Protein AF-0000000084751847 (afdb_homodimer)

Structure (mmCIF, N/CA/C/O backbone):
data_AF-0000000084751847-model_v1
#
loop_
_entity.id
_entity.type
_entity.pdbx_description
1 polymer 'DinB-like domain-containing protein'
#
loop_
_atom_site.group_PDB
_atom_site.id
_atom_site.type_symbol
_atom_site.label_atom_id
_atom_site.label_alt_id
_atom_site.label_comp_id
_atom_site.label_asym_id
_atom_site.label_entity_id
_atom_site.label_seq_id
_atom_site.pdbx_PDB_ins_code
_atom_site.Cartn_x
_atom_site.Cartn_y
_atom_site.Cartn_z
_atom_site.occupancy
_atom_site.B_iso_or_equiv
_atom_site.auth_seq_id
_atom_site.auth_comp_id
_atom_site.auth_asym_id
_atom_site.auth_atom_id
_atom_site.pdbx_PDB_model_num
ATOM 1 N N . MET A 1 1 ? 18.266 -4.102 11.359 1 88.06 1 MET A N 1
ATOM 2 C CA . MET A 1 1 ? 17.562 -3.873 10.094 1 88.06 1 MET A CA 1
ATOM 3 C C . MET A 1 1 ? 18.562 -3.551 8.977 1 88.06 1 MET A C 1
ATOM 5 O O . MET A 1 1 ? 19.703 -3.176 9.242 1 88.06 1 MET A O 1
ATOM 9 N N . ARG A 1 2 ? 18.109 -3.764 7.852 1 94.12 2 ARG A N 1
ATOM 10 C CA . ARG A 1 2 ? 18.938 -3.611 6.652 1 94.12 2 ARG A CA 1
ATOM 11 C C . ARG A 1 2 ? 19.438 -2.18 6.516 1 94.12 2 ARG A C 1
ATOM 13 O O . ARG A 1 2 ? 18.719 -1.228 6.801 1 94.12 2 ARG A O 1
ATOM 20 N N . HIS A 1 3 ? 20.688 -2.029 6.125 1 97.62 3 HIS A N 1
ATOM 21 C CA . HIS A 1 3 ? 21.281 -0.731 5.824 1 97.62 3 HIS A CA 1
ATOM 22 C C . HIS A 1 3 ? 20.875 -0.24 4.441 1 97.62 3 HIS A C 1
ATOM 24 O O . HIS A 1 3 ? 21.078 -0.935 3.445 1 97.62 3 HIS A O 1
ATOM 30 N N . ILE A 1 4 ? 20.234 0.986 4.359 1 98.5 4 ILE A N 1
ATOM 31 C CA . ILE A 1 4 ? 19.875 1.642 3.104 1 98.5 4 ILE A CA 1
ATOM 32 C C . ILE A 1 4 ? 20.547 3.012 3.029 1 98.5 4 ILE A C 1
ATOM 34 O O . ILE A 1 4 ? 20.203 3.924 3.779 1 98.5 4 ILE A O 1
ATOM 38 N N . GLN A 1 5 ? 21.422 3.127 2.119 1 98.06 5 GLN A N 1
ATOM 39 C CA . GLN A 1 5 ? 22.172 4.371 1.991 1 98.06 5 GLN A CA 1
ATOM 40 C C . GLN A 1 5 ? 21.25 5.543 1.67 1 98.06 5 GLN A C 1
ATOM 42 O O . GLN A 1 5 ? 20.328 5.41 0.855 1 98.06 5 GLN A O 1
ATOM 47 N N . LYS A 1 6 ? 21.516 6.676 2.346 1 98.31 6 LYS A N 1
ATOM 48 C CA . LYS A 1 6 ? 20.75 7.879 2.051 1 98.31 6 LYS A CA 1
ATOM 49 C C . LYS A 1 6 ? 20.922 8.289 0.591 1 98.31 6 LYS A C 1
ATOM 51 O O . LYS A 1 6 ? 22.031 8.273 0.056 1 98.31 6 LYS A O 1
ATOM 56 N N . PRO A 1 7 ? 19.812 8.586 -0.041 1 98.19 7 PRO A N 1
ATOM 57 C CA . PRO A 1 7 ? 19.922 8.984 -1.445 1 98.19 7 PRO A CA 1
ATOM 58 C C . PRO A 1 7 ? 20.688 10.297 -1.627 1 98.19 7 PRO A C 1
ATOM 60 O O . PRO A 1 7 ? 20.734 11.117 -0.71 1 98.19 7 PRO A O 1
ATOM 63 N N . ILE A 1 8 ? 21.188 10.469 -2.758 1 96.38 8 ILE A N 1
ATOM 64 C CA . ILE A 1 8 ? 21.922 11.68 -3.078 1 96.38 8 ILE A CA 1
ATOM 65 C C . ILE A 1 8 ? 21.062 12.602 -3.934 1 96.38 8 ILE A C 1
ATOM 67 O O . ILE A 1 8 ? 20.031 12.188 -4.449 1 96.38 8 ILE A O 1
ATOM 71 N N . VAL A 1 9 ? 21.562 13.859 -4.047 1 95.19 9 VAL A N 1
ATOM 72 C CA . VAL A 1 9 ? 20.891 14.82 -4.91 1 95.19 9 VAL A CA 1
ATOM 73 C C . VAL A 1 9 ? 20.719 14.234 -6.309 1 95.19 9 VAL A C 1
ATOM 75 O O . VAL A 1 9 ? 21.641 13.617 -6.848 1 95.19 9 VAL A O 1
ATOM 78 N N . GLY A 1 10 ? 19.562 14.391 -6.906 1 95.62 10 GLY A N 1
ATOM 79 C CA . GLY A 1 10 ? 19.266 13.805 -8.203 1 95.62 10 GLY A CA 1
ATOM 80 C C . GLY A 1 10 ? 18.422 12.547 -8.102 1 95.62 10 GLY A C 1
ATOM 81 O O . GLY A 1 10 ? 17.797 12.133 -9.086 1 95.62 10 GLY A O 1
ATOM 82 N N . GLU A 1 11 ? 18.344 11.914 -6.898 1 97.38 11 GLU A N 1
ATOM 83 C CA . GLU A 1 11 ? 17.594 10.68 -6.699 1 97.38 11 GLU A CA 1
ATOM 84 C C . GLU A 1 11 ? 16.219 10.969 -6.098 1 97.38 11 GLU A C 1
ATOM 86 O O . GLU A 1 11 ? 15.477 10.047 -5.762 1 97.38 11 GLU A O 1
ATOM 91 N N . TYR A 1 12 ? 15.883 12.164 -5.918 1 97 12 TYR A N 1
ATOM 92 C CA . TYR A 1 12 ? 14.609 12.688 -5.441 1 97 12 TYR A CA 1
ATOM 93 C C . TYR A 1 12 ? 14.375 14.102 -5.961 1 97 12 TYR A C 1
ATOM 95 O O . TYR A 1 12 ? 15.32 14.797 -6.34 1 97 12 TYR A O 1
ATOM 103 N N . PRO A 1 13 ? 13.125 14.508 -6.043 1 95.31 13 PRO A N 1
ATOM 104 C CA . PRO A 1 13 ? 12.891 15.867 -6.523 1 95.31 13 PRO A CA 1
ATOM 105 C C . PRO A 1 13 ? 13.484 16.938 -5.602 1 95.31 13 PRO A C 1
ATOM 107 O O . PRO A 1 13 ? 13.523 16.75 -4.383 1 95.31 13 PRO A O 1
ATOM 110 N N . ALA A 1 14 ? 13.789 18.047 -6.156 1 93.81 14 ALA A N 1
ATOM 111 C CA . ALA A 1 14 ? 14.469 19.125 -5.434 1 93.81 14 ALA A CA 1
ATOM 112 C C . ALA A 1 14 ? 13.625 19.609 -4.258 1 93.81 14 ALA A C 1
ATOM 114 O O . ALA A 1 14 ? 14.156 19.922 -3.189 1 93.81 14 ALA A O 1
ATOM 115 N N . TYR A 1 15 ? 12.391 19.688 -4.426 1 93.06 15 TYR A N 1
ATOM 116 C CA . TYR A 1 15 ? 11.523 20.203 -3.381 1 93.06 15 TYR A CA 1
ATOM 117 C C . TYR A 1 15 ? 11.531 19.297 -2.158 1 93.06 15 TYR A C 1
ATOM 119 O O . TYR A 1 15 ? 11.148 19.719 -1.062 1 93.06 15 TYR A O 1
ATOM 127 N N . SER A 1 16 ? 11.977 18.062 -2.312 1 95.31 16 SER A N 1
ATOM 128 C CA . SER A 1 16 ? 11.938 17.078 -1.233 1 95.31 16 SER A CA 1
ATOM 129 C C . SER A 1 16 ? 13.055 17.312 -0.225 1 95.31 16 SER A C 1
ATOM 131 O O . SER A 1 16 ? 13.18 16.578 0.756 1 95.31 16 SER A O 1
ATOM 133 N N . HIS A 1 17 ? 13.883 18.328 -0.484 1 94.69 17 HIS A N 1
ATOM 134 C CA . HIS A 1 17 ? 14.93 18.641 0.479 1 94.69 17 HIS A CA 1
ATOM 135 C C . HIS A 1 17 ? 14.344 18.922 1.861 1 94.69 17 HIS A C 1
ATOM 137 O O . HIS A 1 17 ? 14.977 18.609 2.877 1 94.69 17 HIS A O 1
ATOM 143 N N . ILE A 1 18 ? 13.133 19.406 1.962 1 96.25 18 ILE A N 1
ATOM 144 C CA . ILE A 1 18 ? 12.484 19.734 3.229 1 96.25 18 ILE A CA 1
ATOM 145 C C . ILE A 1 18 ? 12.211 18.453 4.008 1 96.25 18 ILE A C 1
ATOM 147 O O . ILE A 1 18 ? 12.016 18.484 5.227 1 96.25 18 ILE A O 1
ATOM 151 N N . TYR A 1 19 ? 12.164 17.312 3.344 1 97.75 19 TYR A N 1
ATOM 152 C CA . TYR A 1 19 ? 12.031 16.016 3.977 1 97.75 19 TYR A CA 1
ATOM 153 C C . TYR A 1 19 ? 13.398 15.375 4.207 1 97.75 19 TYR A C 1
ATOM 155 O O . TYR A 1 19 ? 13.703 14.93 5.312 1 97.75 19 TYR A O 1
ATOM 163 N N . MET A 1 20 ? 14.258 15.391 3.146 1 97.69 20 MET A N 1
ATOM 164 C CA . MET A 1 20 ? 15.547 14.719 3.172 1 97.69 20 MET A CA 1
ATOM 165 C C . MET A 1 20 ? 16.453 15.305 4.25 1 97.69 20 MET A C 1
ATOM 167 O O . MET A 1 20 ? 17.234 14.586 4.875 1 97.69 20 MET A O 1
ATOM 171 N N . ASP A 1 21 ? 16.312 16.594 4.469 1 97.25 21 ASP A N 1
ATOM 172 C CA . ASP A 1 21 ? 17.188 17.281 5.418 1 97.25 21 ASP A CA 1
ATOM 173 C C . ASP A 1 21 ? 16.875 16.859 6.852 1 97.25 21 ASP A C 1
ATOM 175 O O . ASP A 1 21 ? 17.688 17.062 7.754 1 97.25 21 ASP A O 1
ATOM 179 N N . LEU A 1 22 ? 15.727 16.281 7.098 1 98 22 LEU A N 1
ATOM 180 C CA . LEU A 1 22 ? 15.336 15.852 8.438 1 98 22 LEU A CA 1
ATOM 181 C C . LEU A 1 22 ? 15.852 14.453 8.742 1 98 22 LEU A C 1
ATOM 183 O O . LEU A 1 22 ? 15.773 13.992 9.883 1 98 22 LEU A O 1
ATOM 187 N N . MET A 1 23 ? 16.422 13.781 7.762 1 97.75 23 MET A N 1
ATOM 188 C CA . MET A 1 23 ? 16.859 12.406 7.918 1 97.75 23 MET A CA 1
ATOM 189 C C . MET A 1 23 ? 18.375 12.336 8.109 1 97.75 23 MET A C 1
ATOM 191 O O . MET A 1 23 ? 19.125 13.094 7.484 1 97.75 23 MET A O 1
ATOM 195 N N . GLY A 1 24 ? 18.797 11.469 8.984 1 94.25 24 GLY A N 1
ATOM 196 C CA . GLY A 1 24 ? 20.219 11.242 9.172 1 94.25 24 GLY A CA 1
ATOM 197 C C . GLY A 1 24 ? 20.844 10.461 8.031 1 94.25 24 GLY A C 1
ATOM 198 O O . GLY A 1 24 ? 20.141 9.875 7.211 1 94.25 24 GLY A O 1
ATOM 199 N N . ASP A 1 25 ? 22.156 10.492 8.008 1 95.81 25 ASP A N 1
ATOM 200 C CA . ASP A 1 25 ? 22.891 9.75 6.996 1 95.81 25 ASP A CA 1
ATOM 201 C C . ASP A 1 25 ? 23.531 8.492 7.594 1 95.81 25 ASP A C 1
ATOM 203 O O . ASP A 1 25 ? 24.703 8.227 7.383 1 95.81 25 ASP A O 1
ATOM 207 N N . ASP A 1 26 ? 22.859 7.703 8.305 1 97.94 26 ASP A N 1
ATOM 208 C CA . ASP A 1 26 ? 23.391 6.543 9.008 1 97.94 26 ASP A CA 1
ATOM 209 C C . ASP A 1 26 ? 22.938 5.242 8.344 1 97.94 26 ASP A C 1
ATOM 211 O O . ASP A 1 26 ? 23.328 4.152 8.773 1 97.94 26 ASP A O 1
ATOM 215 N N . GLY A 1 27 ? 22.156 5.359 7.312 1 98.25 27 GLY A N 1
ATOM 216 C CA . GLY A 1 27 ? 21.672 4.199 6.578 1 98.25 27 GLY A CA 1
ATOM 217 C C . GLY A 1 27 ? 20.625 3.406 7.332 1 98.25 27 GLY A C 1
ATOM 218 O O . GLY A 1 27 ? 20.281 2.287 6.938 1 98.25 27 GLY A O 1
ATOM 219 N N . LYS A 1 28 ? 20.078 3.959 8.453 1 98.5 28 LYS A N 1
ATOM 220 C CA . LYS A 1 28 ? 19.172 3.225 9.336 1 98.5 28 LYS A CA 1
ATOM 221 C C . LYS A 1 28 ? 17.734 3.713 9.172 1 98.5 28 LYS A C 1
ATOM 223 O O . LYS A 1 28 ? 17.031 3.9 10.164 1 98.5 28 LYS A O 1
ATOM 228 N N . VAL A 1 29 ? 17.312 3.992 7.926 1 98.75 29 VAL A N 1
ATOM 229 C CA . VAL A 1 29 ? 16.016 4.621 7.645 1 98.75 29 VAL A CA 1
ATOM 230 C C . VAL A 1 29 ? 14.891 3.713 8.117 1 98.75 29 VAL A C 1
ATOM 232 O O . VAL A 1 29 ? 13.852 4.191 8.578 1 98.75 29 VAL A O 1
ATOM 235 N N . LEU A 1 30 ? 15.055 2.414 8.062 1 98.81 30 LEU A N 1
ATOM 236 C CA . LEU A 1 30 ? 13.992 1.519 8.508 1 98.81 30 LEU A CA 1
ATOM 237 C C . LEU A 1 30 ? 13.812 1.601 10.016 1 98.81 30 LEU A C 1
ATOM 239 O O . LEU A 1 30 ? 12.68 1.554 10.516 1 98.81 30 LEU A O 1
ATOM 243 N N . GLU A 1 31 ? 14.867 1.669 10.758 1 98.56 31 GLU A N 1
ATOM 244 C CA . GLU A 1 31 ? 14.773 1.895 12.195 1 98.56 31 GLU A CA 1
ATOM 245 C C . GLU A 1 31 ? 14.117 3.236 12.508 1 98.56 31 GLU A C 1
ATOM 247 O O . GLU A 1 31 ? 13.336 3.346 13.453 1 98.56 31 GLU A O 1
ATOM 252 N N . HIS A 1 32 ? 14.484 4.23 11.727 1 98.44 32 HIS A N 1
ATOM 253 C CA . HIS A 1 32 ? 13.891 5.551 11.914 1 98.44 32 HIS A CA 1
ATOM 254 C C . HIS A 1 32 ? 12.391 5.523 11.641 1 98.44 32 HIS A C 1
ATOM 256 O O . HIS A 1 32 ? 11.617 6.18 12.336 1 98.44 32 HIS A O 1
ATOM 262 N N . LEU A 1 33 ? 11.945 4.793 10.625 1 98.81 33 LEU A N 1
ATOM 263 C CA . LEU A 1 33 ? 10.523 4.656 10.336 1 98.81 33 LEU A CA 1
ATOM 264 C C . LEU A 1 33 ? 9.773 4.125 11.555 1 98.81 33 LEU A C 1
ATOM 266 O O . LEU A 1 33 ? 8.727 4.66 11.93 1 98.81 33 LEU A O 1
ATOM 270 N N . TRP A 1 34 ? 10.32 3.127 12.18 1 98.75 34 TRP A N 1
ATOM 271 C CA . TRP A 1 34 ? 9.648 2.529 13.328 1 98.75 34 TRP A CA 1
ATOM 272 C C . TRP A 1 34 ? 9.695 3.461 14.531 1 98.75 34 TRP A C 1
ATOM 274 O O . TRP A 1 34 ? 8.68 3.662 15.211 1 98.75 34 TRP A O 1
ATOM 284 N N . SER A 1 35 ? 10.852 4.043 14.812 1 98.31 35 SER A N 1
ATOM 285 C CA . SER A 1 35 ? 10.992 4.945 15.953 1 98.31 35 SER A CA 1
ATOM 286 C C . SER A 1 35 ? 10.102 6.172 15.797 1 98.31 35 SER A C 1
ATOM 288 O O . SER A 1 35 ? 9.523 6.656 16.781 1 98.31 35 SER A O 1
ATOM 290 N N . ASN A 1 36 ? 10.055 6.695 14.562 1 98.44 36 ASN A N 1
ATOM 291 C CA . ASN A 1 36 ? 9.156 7.812 14.281 1 98.44 36 ASN A CA 1
ATOM 292 C C . ASN A 1 36 ? 7.715 7.469 14.625 1 98.44 36 ASN A C 1
ATOM 294 O O . ASN A 1 36 ? 7.012 8.266 15.25 1 98.44 36 ASN A O 1
ATOM 298 N N . PHE A 1 37 ? 7.262 6.289 14.195 1 98.81 37 PHE A N 1
ATOM 299 C CA . PHE A 1 37 ? 5.902 5.84 14.484 1 98.81 37 PHE A CA 1
ATOM 300 C C . PHE A 1 37 ? 5.641 5.84 15.984 1 98.81 37 PHE A C 1
ATOM 302 O O . PHE A 1 37 ? 4.621 6.367 16.438 1 98.81 37 PHE A O 1
ATOM 309 N N . LEU A 1 38 ? 6.562 5.242 16.734 1 98.75 38 LEU A N 1
ATOM 310 C CA . LEU A 1 38 ? 6.398 5.152 18.188 1 98.75 38 LEU A CA 1
ATOM 311 C C . LEU A 1 38 ? 6.359 6.543 18.812 1 98.75 38 LEU A C 1
ATOM 313 O O . LEU A 1 38 ? 5.547 6.801 19.703 1 98.75 38 LEU A O 1
ATOM 317 N N . LYS A 1 39 ? 7.211 7.406 18.344 1 98.19 39 LYS A N 1
ATOM 318 C CA . LYS A 1 39 ? 7.297 8.766 18.875 1 98.19 39 LYS A CA 1
ATOM 319 C C . LYS A 1 39 ? 6.012 9.539 18.594 1 98.19 39 LYS A C 1
ATOM 321 O O . LYS A 1 39 ? 5.496 10.227 19.484 1 98.19 39 LYS A O 1
ATOM 326 N N . ILE A 1 40 ? 5.559 9.445 17.438 1 98.44 40 ILE A N 1
ATOM 327 C CA . ILE A 1 40 ? 4.34 10.148 17.047 1 98.44 40 ILE A CA 1
ATOM 328 C C . ILE A 1 40 ? 3.156 9.609 17.844 1 98.44 40 ILE A C 1
ATOM 330 O O . ILE A 1 40 ? 2.342 10.375 18.359 1 98.44 40 ILE A O 1
ATOM 334 N N . ARG A 1 41 ? 3.051 8.289 17.922 1 98.56 41 ARG A N 1
ATOM 335 C CA . ARG A 1 41 ? 1.972 7.672 18.688 1 98.56 41 ARG A CA 1
ATOM 336 C C . ARG A 1 41 ? 1.98 8.156 20.141 1 98.56 41 ARG A C 1
ATOM 338 O O . ARG A 1 41 ? 0.949 8.578 20.656 1 98.56 41 ARG A O 1
ATOM 345 N N . GLU A 1 42 ? 3.121 8.07 20.766 1 98.25 42 GLU A N 1
ATOM 346 C CA . GLU A 1 42 ? 3.25 8.492 22.156 1 98.25 42 GLU A CA 1
ATOM 347 C C . GLU A 1 42 ? 2.85 9.953 22.328 1 98.25 42 GLU A C 1
ATOM 349 O O . GLU A 1 42 ? 2.107 10.297 23.25 1 98.25 42 GLU A O 1
ATOM 354 N N . PHE A 1 43 ? 3.312 10.805 21.516 1 98 43 PHE A N 1
ATOM 355 C CA . PHE A 1 43 ? 3.037 12.234 21.594 1 98 43 PHE A CA 1
ATOM 356 C C . PHE A 1 43 ? 1.548 12.508 21.438 1 98 43 PHE A C 1
ATOM 358 O O . PHE A 1 43 ? 0.955 13.227 22.25 1 98 43 PHE A O 1
ATOM 365 N N . VAL A 1 44 ? 0.923 11.93 20.422 1 97.81 44 VAL A N 1
ATOM 366 C CA . VAL A 1 44 ? -0.479 12.203 20.125 1 97.81 44 VAL A CA 1
ATOM 367 C C . VAL A 1 44 ? -1.359 11.703 21.266 1 97.81 44 VAL A C 1
ATOM 369 O O . VAL A 1 44 ? -2.328 12.367 21.641 1 97.81 44 VAL A O 1
ATOM 372 N N . TYR A 1 45 ? -0.99 10.547 21.844 1 97.38 45 TYR A N 1
ATOM 373 C CA . TYR A 1 45 ? -1.772 9.992 22.938 1 97.38 45 TYR A CA 1
ATOM 374 C C . TYR A 1 45 ? -1.635 10.852 24.188 1 97.38 45 TYR A C 1
ATOM 376 O O . TYR A 1 45 ? -2.439 10.742 25.109 1 97.38 45 TYR A O 1
ATOM 384 N N . SER A 1 46 ? -0.641 11.672 24.281 1 96.69 46 SER A N 1
ATOM 385 C CA . SER A 1 46 ? -0.43 12.531 25.453 1 96.69 46 SER A CA 1
ATOM 386 C C . SER A 1 46 ? -1.242 13.812 25.328 1 96.69 46 SER A C 1
ATOM 388 O O . SER A 1 46 ? -1.369 14.562 26.312 1 96.69 46 SER A O 1
ATOM 390 N N . LEU A 1 47 ? -1.782 14.117 24.188 1 95.75 47 LEU A N 1
ATOM 391 C CA . LEU A 1 47 ? -2.529 15.352 23.953 1 95.75 47 LEU A CA 1
ATOM 392 C C . LEU A 1 47 ? -3.959 15.227 24.469 1 95.75 47 LEU A C 1
ATOM 394 O O . LEU A 1 47 ? -4.551 14.141 24.406 1 95.75 47 LEU A O 1
ATOM 398 N N . PRO A 1 48 ? -4.531 16.344 24.953 1 93.25 48 PRO A N 1
ATOM 399 C CA . PRO A 1 48 ? -5.961 16.312 25.266 1 93.25 48 PRO A CA 1
ATOM 400 C C . PRO A 1 48 ? -6.832 16.062 24.047 1 93.25 48 PRO A C 1
ATOM 402 O O . PRO A 1 48 ? -6.496 16.484 22.938 1 93.25 48 PRO A O 1
ATOM 405 N N . GLU A 1 49 ? -7.938 15.398 24.219 1 89.38 49 GLU A N 1
ATOM 406 C CA . GLU A 1 49 ? -8.844 15.008 23.141 1 89.38 49 GLU A CA 1
ATOM 407 C C . GLU A 1 49 ? -9.266 16.203 22.297 1 89.38 49 GLU A C 1
ATOM 409 O O . GLU A 1 49 ? -9.43 16.094 21.078 1 89.38 49 GLU A O 1
ATOM 414 N N . GLU A 1 50 ? -9.414 17.359 22.906 1 90 50 GLU A N 1
ATOM 415 C CA . GLU A 1 50 ? -9.883 18.547 22.219 1 90 50 GLU A CA 1
ATOM 416 C C . GLU A 1 50 ? -8.883 19.016 21.172 1 90 50 GLU A C 1
ATOM 418 O O . GLU A 1 50 ? -9.266 19.625 20.172 1 90 50 GLU A O 1
ATOM 423 N N . LYS A 1 51 ? -7.664 18.672 21.375 1 91.38 51 LYS A N 1
ATOM 424 C CA . LYS A 1 51 ? -6.617 19.094 20.453 1 91.38 51 LYS A CA 1
ATOM 425 C C . LYS A 1 51 ? -6.645 18.25 19.172 1 91.38 51 LYS A C 1
ATOM 427 O O . LYS A 1 51 ? -6.18 18.688 18.125 1 91.38 51 LYS A O 1
ATOM 432 N N . LEU A 1 52 ? -7.172 17.094 19.25 1 92.75 52 LEU A N 1
ATOM 433 C CA . LEU A 1 52 ? -7.121 16.141 18.156 1 92.75 52 LEU A CA 1
ATOM 434 C C . LEU A 1 52 ? -8.039 16.562 17.016 1 92.75 52 LEU A C 1
ATOM 436 O O . LEU A 1 52 ? -7.789 16.25 15.852 1 92.75 52 LEU A O 1
ATOM 440 N N . LYS A 1 53 ? -9.102 17.328 17.312 1 89.44 53 LYS A N 1
ATOM 441 C CA . LYS A 1 53 ? -10.055 17.797 16.312 1 89.44 53 LYS A CA 1
ATOM 442 C C . LYS A 1 53 ? -9.93 19.297 16.094 1 89.44 53 LYS A C 1
ATOM 444 O O . LYS A 1 53 ? -10.742 19.891 15.383 1 89.44 53 LYS A O 1
ATOM 449 N N . TYR A 1 54 ? -8.922 19.797 16.672 1 88 54 TYR A N 1
ATOM 450 C CA . TYR A 1 54 ? -8.68 21.234 16.594 1 88 54 TYR A CA 1
ATOM 451 C C . TYR A 1 54 ? -8.039 21.609 15.266 1 88 54 TYR A C 1
ATOM 453 O O . TYR A 1 54 ? -7.207 20.875 14.742 1 88 54 TYR A O 1
ATOM 461 N N . ARG A 1 55 ? -8.523 22.781 14.648 1 88 55 ARG A N 1
ATOM 462 C CA . ARG A 1 55 ? -7.891 23.422 13.5 1 88 55 ARG A CA 1
ATOM 463 C C . ARG A 1 55 ? -7.309 24.781 13.883 1 88 55 ARG A C 1
ATOM 465 O O . ARG A 1 55 ? -8.031 25.656 14.375 1 88 55 ARG A O 1
ATOM 472 N N . TYR A 1 56 ? -6.062 24.953 13.625 1 85.44 56 TYR A N 1
ATOM 473 C CA . TYR A 1 56 ? -5.457 26.219 14.031 1 85.44 56 TYR A CA 1
ATOM 474 C C . TYR A 1 56 ? -5.777 27.328 13.031 1 85.44 56 TYR A C 1
ATOM 476 O O . TYR A 1 56 ? -5.516 28.5 13.297 1 85.44 56 TYR A O 1
ATOM 484 N N . ALA A 1 57 ? -6.344 26.938 11.859 1 87.75 57 ALA A N 1
ATOM 485 C CA . ALA A 1 57 ? -6.895 27.844 10.859 1 87.75 57 ALA A CA 1
ATOM 486 C C . ALA A 1 57 ? -7.926 27.141 9.984 1 87.75 57 ALA A C 1
ATOM 488 O O . ALA A 1 57 ? -7.898 25.906 9.852 1 87.75 57 ALA A O 1
ATOM 489 N N . LYS A 1 58 ? -8.859 27.844 9.391 1 86.44 58 LYS A N 1
ATOM 490 C CA . LYS A 1 58 ? -10.016 27.312 8.672 1 86.44 58 LYS A CA 1
ATOM 491 C C . LYS A 1 58 ? -9.594 26.344 7.586 1 86.44 58 LYS A C 1
ATOM 493 O O . LYS A 1 58 ? -10.227 25.297 7.395 1 86.44 58 LYS A O 1
ATOM 498 N N . ASP A 1 59 ? -8.547 26.453 6.914 1 89.5 59 ASP A N 1
ATOM 499 C CA . ASP A 1 59 ? -8.172 25.609 5.777 1 89.5 59 ASP A CA 1
ATOM 500 C C . ASP A 1 59 ? -7.062 24.641 6.152 1 89.5 59 ASP A C 1
ATOM 502 O O . ASP A 1 59 ? -6.492 23.969 5.285 1 89.5 59 ASP A O 1
ATOM 506 N N . LYS A 1 60 ? -6.945 24.516 7.52 1 92.94 60 LYS A N 1
ATOM 507 C CA . LYS A 1 60 ? -5.887 23.609 7.953 1 92.94 60 LYS A CA 1
ATOM 508 C C . LYS A 1 60 ? -6.473 22.312 8.5 1 92.94 60 LYS A C 1
ATOM 510 O O . LYS A 1 60 ? -7.633 22.266 8.906 1 92.94 60 LYS A O 1
ATOM 515 N N . TRP A 1 61 ? -5.66 21.344 8.43 1 96.94 61 TRP A N 1
ATOM 516 C CA . TRP A 1 61 ? -6.07 20 8.82 1 96.94 61 TRP A CA 1
ATOM 517 C C . TRP A 1 61 ? -6.055 19.859 10.344 1 96.94 61 TRP A C 1
ATOM 519 O O . TRP A 1 61 ? -5.281 20.531 11.031 1 96.94 61 TRP A O 1
ATOM 529 N N . THR A 1 62 ? -6.984 19.031 10.906 1 96.94 62 THR A N 1
ATOM 530 C CA . THR A 1 62 ? -6.871 18.594 12.289 1 96.94 62 THR A CA 1
ATOM 531 C C . THR A 1 62 ? -5.715 17.609 12.453 1 96.94 62 THR A C 1
ATOM 533 O O . THR A 1 62 ? -5.172 17.109 11.461 1 96.94 62 THR A O 1
ATOM 536 N N . ILE A 1 63 ? -5.32 17.328 13.68 1 97.38 63 ILE A N 1
ATOM 537 C CA . ILE A 1 63 ? -4.262 16.344 13.938 1 97.38 63 ILE A CA 1
ATOM 538 C C . ILE A 1 63 ? -4.672 14.984 13.398 1 97.38 63 ILE A C 1
ATOM 540 O O . ILE A 1 63 ? -3.854 14.273 12.812 1 97.38 63 ILE A O 1
ATOM 544 N N . LYS A 1 64 ? -5.953 14.609 13.57 1 97.75 64 LYS A N 1
ATOM 545 C CA . LYS A 1 64 ? -6.43 13.336 13.047 1 97.75 64 LYS A CA 1
ATOM 546 C C . LYS A 1 64 ? -6.328 13.289 11.523 1 97.75 64 LYS A C 1
ATOM 548 O O . LYS A 1 64 ? -5.953 12.266 10.945 1 97.75 64 LYS A O 1
ATOM 553 N N . GLU A 1 65 ? -6.668 14.391 10.906 1 98.31 65 GLU A N 1
ATOM 554 C CA . GLU A 1 65 ? -6.543 14.461 9.453 1 98.31 65 GLU A CA 1
ATOM 555 C C . GLU A 1 65 ? -5.082 14.344 9.023 1 98.31 65 GLU A C 1
ATOM 557 O O . GLU A 1 65 ? -4.777 13.727 8 1 98.31 65 GLU A O 1
ATOM 562 N N . ILE A 1 66 ? -4.148 14.922 9.742 1 98.38 66 ILE A N 1
ATOM 563 C CA . ILE A 1 66 ? -2.727 14.797 9.453 1 98.38 66 ILE A CA 1
ATOM 564 C C . ILE A 1 66 ? -2.307 13.336 9.562 1 98.38 66 ILE A C 1
ATOM 566 O O . ILE A 1 66 ? -1.597 12.812 8.695 1 98.38 66 ILE A O 1
ATOM 570 N N . LEU A 1 67 ? -2.76 12.664 10.617 1 98.69 67 LEU A N 1
ATOM 571 C CA . LEU A 1 67 ? -2.387 11.266 10.828 1 98.69 67 LEU A CA 1
ATOM 572 C C . LEU A 1 67 ? -2.877 10.391 9.68 1 98.69 67 LEU A C 1
ATOM 574 O O . LEU A 1 67 ? -2.127 9.562 9.156 1 98.69 67 LEU A O 1
ATOM 578 N N . VAL A 1 68 ? -4.113 10.578 9.273 1 98.81 68 VAL A N 1
ATOM 579 C CA . VAL A 1 68 ? -4.656 9.766 8.188 1 98.81 68 VAL A CA 1
ATOM 580 C C . VAL A 1 68 ? -3.949 10.117 6.879 1 98.81 68 VAL A C 1
ATOM 582 O O . VAL A 1 68 ? -3.715 9.242 6.039 1 98.81 68 VAL A O 1
ATOM 585 N N . HIS A 1 69 ? -3.566 11.391 6.703 1 98.81 69 HIS A N 1
ATOM 586 C CA . HIS A 1 69 ? -2.754 11.789 5.559 1 98.81 69 HIS A CA 1
ATOM 587 C C . HIS A 1 69 ? -1.428 11.039 5.535 1 98.81 69 HIS A C 1
ATOM 589 O O . HIS A 1 69 ? -0.979 10.594 4.477 1 98.81 69 HIS A O 1
ATOM 595 N N . LEU A 1 70 ? -0.786 10.898 6.66 1 98.88 70 LEU A N 1
ATOM 596 C CA . LEU A 1 70 ? 0.475 10.172 6.734 1 98.88 70 LEU A CA 1
ATOM 597 C C . LEU A 1 70 ? 0.288 8.719 6.305 1 98.88 70 LEU A C 1
ATOM 599 O O . LEU A 1 70 ? 1.133 8.164 5.598 1 98.88 70 LEU A O 1
ATOM 603 N N . ILE A 1 71 ? -0.799 8.133 6.73 1 98.94 71 ILE A N 1
ATOM 604 C CA . ILE A 1 71 ? -1.111 6.75 6.375 1 98.94 71 ILE A CA 1
ATOM 605 C C . ILE A 1 71 ? -1.331 6.641 4.867 1 98.94 71 ILE A C 1
ATOM 607 O O . ILE A 1 71 ? -0.756 5.77 4.211 1 98.94 71 ILE A O 1
ATOM 611 N N . ASP A 1 72 ? -2.143 7.578 4.297 1 98.88 72 ASP A N 1
ATOM 612 C CA . ASP A 1 72 ? -2.41 7.598 2.861 1 98.88 72 ASP A CA 1
ATOM 613 C C . ASP A 1 72 ? -1.118 7.762 2.062 1 98.88 72 ASP A C 1
ATOM 615 O O . ASP A 1 72 ? -0.867 7.012 1.118 1 98.88 72 ASP A O 1
ATOM 619 N N . ASP A 1 73 ? -0.365 8.75 2.436 1 98.69 73 ASP A N 1
ATOM 620 C CA . ASP A 1 73 ? 0.876 9.086 1.746 1 98.69 73 ASP A CA 1
ATOM 621 C C . ASP A 1 73 ? 1.842 7.906 1.743 1 98.69 73 ASP A C 1
ATOM 623 O O . ASP A 1 73 ? 2.465 7.605 0.721 1 98.69 73 ASP A O 1
ATOM 627 N N . GLU A 1 74 ? 1.955 7.262 2.875 1 98.88 74 GLU A N 1
ATOM 628 C CA . GLU A 1 74 ? 2.854 6.117 3.004 1 98.88 74 GLU A CA 1
ATOM 629 C C . GLU A 1 74 ? 2.41 4.961 2.113 1 98.88 74 GLU A C 1
ATOM 631 O O . GLU A 1 74 ? 3.24 4.305 1.481 1 98.88 74 GLU A O 1
ATOM 636 N N . ARG A 1 75 ? 1.095 4.652 2.031 1 98.88 75 ARG A N 1
ATOM 637 C CA . ARG A 1 75 ? 0.59 3.633 1.117 1 98.88 75 ARG A CA 1
ATOM 638 C C . ARG A 1 75 ? 0.958 3.961 -0.326 1 98.88 75 ARG A C 1
ATOM 640 O O . ARG A 1 75 ? 1.364 3.078 -1.085 1 98.88 75 ARG A O 1
ATOM 647 N N . ILE A 1 76 ? 0.832 5.207 -0.692 1 98.69 76 ILE A N 1
ATOM 648 C CA . ILE A 1 76 ? 1.053 5.629 -2.07 1 98.69 76 ILE A CA 1
ATOM 649 C C . ILE A 1 76 ? 2.537 5.516 -2.414 1 98.69 76 ILE A C 1
ATOM 651 O O . ILE A 1 76 ? 2.898 4.969 -3.459 1 98.69 76 ILE A O 1
ATOM 655 N N . PHE A 1 77 ? 3.395 5.969 -1.595 1 98.69 77 PHE A N 1
ATOM 656 C CA . PHE A 1 77 ? 4.812 5.988 -1.928 1 98.69 77 PHE A CA 1
ATOM 657 C C . PHE A 1 77 ? 5.422 4.598 -1.787 1 98.69 77 PHE A C 1
ATOM 659 O O . PHE A 1 77 ? 6.375 4.258 -2.492 1 98.69 77 PHE A O 1
ATOM 666 N N . ALA A 1 78 ? 4.891 3.768 -0.843 1 98.88 78 ALA A N 1
ATOM 667 C CA . ALA A 1 78 ? 5.305 2.367 -0.824 1 98.88 78 ALA A CA 1
ATOM 668 C C . ALA A 1 78 ? 4.926 1.667 -2.127 1 98.88 78 ALA A C 1
ATOM 670 O O . ALA A 1 78 ? 5.691 0.853 -2.646 1 98.88 78 ALA A O 1
ATOM 671 N N . TYR A 1 79 ? 3.738 1.982 -2.631 1 98.75 79 TYR A N 1
ATOM 672 C CA . TYR A 1 79 ? 3.307 1.476 -3.93 1 98.75 79 TYR A CA 1
ATOM 673 C C . TYR A 1 79 ? 4.273 1.895 -5.027 1 98.75 79 TYR A C 1
ATOM 675 O O . TYR A 1 79 ? 4.652 1.081 -5.875 1 98.75 79 TYR A O 1
ATOM 683 N N . ARG A 1 80 ? 4.668 3.154 -5.047 1 98.62 80 ARG A N 1
ATOM 684 C CA . ARG A 1 80 ? 5.613 3.645 -6.043 1 98.62 80 ARG A CA 1
ATOM 685 C C . ARG A 1 80 ? 6.949 2.918 -5.934 1 98.62 80 ARG A C 1
ATOM 687 O O . ARG A 1 80 ? 7.543 2.539 -6.945 1 98.62 80 ARG A O 1
ATOM 694 N N . ALA A 1 81 ? 7.383 2.727 -4.691 1 98.81 81 ALA A N 1
ATOM 695 C CA . ALA A 1 81 ? 8.633 2.006 -4.469 1 98.81 81 ALA A CA 1
ATOM 696 C C . ALA A 1 81 ? 8.562 0.595 -5.043 1 98.81 81 ALA A C 1
ATOM 698 O O . ALA A 1 81 ? 9.516 0.125 -5.672 1 98.81 81 ALA A O 1
ATOM 699 N N . LEU A 1 82 ? 7.438 -0.067 -4.855 1 98.88 82 LEU A N 1
ATOM 700 C CA . LEU A 1 82 ? 7.246 -1.406 -5.398 1 98.88 82 LEU A CA 1
ATOM 701 C C . LEU A 1 82 ? 7.367 -1.397 -6.918 1 98.88 82 LEU A C 1
ATOM 703 O O . LEU A 1 82 ? 8.078 -2.225 -7.492 1 98.88 82 LEU A O 1
ATOM 707 N N . ARG A 1 83 ? 6.672 -0.446 -7.547 1 98.56 83 ARG A N 1
ATOM 708 C CA . ARG A 1 83 ? 6.684 -0.389 -9 1 98.56 83 ARG A CA 1
ATOM 709 C C . ARG A 1 83 ? 8.094 -0.176 -9.531 1 98.56 83 ARG A C 1
ATOM 711 O O . ARG A 1 83 ? 8.531 -0.875 -10.453 1 98.56 83 ARG A O 1
ATOM 718 N N . TYR A 1 84 ? 8.781 0.769 -8.93 1 98.69 84 TYR A N 1
ATOM 719 C CA . TYR A 1 84 ? 10.148 1.054 -9.359 1 98.69 84 TYR A CA 1
ATOM 720 C C . TYR A 1 84 ? 11.055 -0.151 -9.141 1 98.69 84 TYR A C 1
ATOM 722 O O . TYR A 1 84 ? 11.875 -0.486 -9.992 1 98.69 84 TYR A O 1
ATOM 730 N N . ALA A 1 85 ? 10.906 -0.774 -7.988 1 98.81 85 ALA A N 1
ATOM 731 C CA . ALA A 1 85 ? 11.734 -1.927 -7.637 1 98.81 85 ALA A CA 1
ATOM 732 C C . ALA A 1 85 ? 11.547 -3.061 -8.641 1 98.81 85 ALA A C 1
ATOM 734 O O . ALA A 1 85 ? 12.469 -3.844 -8.883 1 98.81 85 ALA A O 1
ATOM 735 N N . ARG A 1 86 ? 10.406 -3.146 -9.234 1 98.81 86 ARG A N 1
ATOM 736 C CA . ARG A 1 86 ? 10.078 -4.199 -10.188 1 98.81 86 ARG A CA 1
ATOM 737 C C . ARG A 1 86 ? 10.406 -3.762 -11.617 1 98.81 86 ARG A C 1
ATOM 739 O O . ARG A 1 86 ? 9.969 -4.395 -12.578 1 98.81 86 ARG A O 1
ATOM 746 N N . LYS A 1 87 ? 11.07 -2.637 -11.812 1 98.19 87 LYS A N 1
ATOM 747 C CA . LYS A 1 87 ? 11.516 -2.066 -13.086 1 98.19 87 LYS A CA 1
ATOM 748 C C . LYS A 1 87 ? 10.328 -1.65 -13.945 1 98.19 87 LYS A C 1
ATOM 750 O O . LYS A 1 87 ? 10.367 -1.791 -15.172 1 98.19 87 LYS A O 1
ATOM 755 N N . ASP A 1 88 ? 9.289 -1.298 -13.297 1 97.38 88 ASP A N 1
ATOM 756 C CA . ASP A 1 88 ? 8.148 -0.685 -13.977 1 97.38 88 ASP A CA 1
ATOM 757 C C . ASP A 1 88 ? 8.367 0.814 -14.172 1 97.38 88 ASP A C 1
ATOM 759 O O . ASP A 1 88 ? 8.266 1.588 -13.211 1 97.38 88 ASP A O 1
ATOM 763 N N . ASN A 1 89 ? 8.555 1.257 -15.344 1 91.44 89 ASN A N 1
ATOM 764 C CA . ASN A 1 89 ? 8.93 2.635 -15.641 1 91.44 89 ASN A CA 1
ATOM 765 C C . ASN A 1 89 ? 7.711 3.484 -16 1 91.44 89 ASN A C 1
ATOM 767 O O . ASN A 1 89 ? 7.855 4.605 -16.484 1 91.44 89 ASN A O 1
ATOM 771 N N . THR A 1 90 ? 6.523 2.932 -15.844 1 94 90 THR A N 1
ATOM 772 C CA . THR A 1 90 ? 5.316 3.707 -16.094 1 94 90 THR A CA 1
ATOM 773 C C . THR A 1 90 ? 5.273 4.949 -15.203 1 94 90 THR A C 1
ATOM 775 O O . THR A 1 90 ? 5.363 4.844 -13.977 1 94 90 THR A O 1
ATOM 778 N N . PRO A 1 91 ? 5.188 6.125 -15.812 1 93.94 91 PRO A N 1
ATOM 779 C CA . PRO A 1 91 ? 5.059 7.309 -14.961 1 93.94 91 PRO A CA 1
ATOM 780 C C . PRO A 1 91 ? 3.791 7.281 -14.102 1 93.94 91 PRO A C 1
ATOM 782 O O . PRO A 1 91 ? 2.734 6.852 -14.57 1 93.94 91 PRO A O 1
ATOM 785 N N . LEU A 1 92 ? 3.896 7.711 -12.914 1 95.38 92 LEU A N 1
ATOM 786 C CA . LEU A 1 92 ? 2.793 7.59 -11.969 1 95.38 92 LEU A CA 1
ATOM 787 C C . LEU A 1 92 ? 2.234 8.961 -11.602 1 95.38 92 LEU A C 1
ATOM 789 O O . LEU A 1 92 ? 2.994 9.906 -11.391 1 95.38 92 LEU A O 1
ATOM 793 N N . HIS A 1 93 ? 0.941 9.039 -11.516 1 93.69 93 HIS A N 1
ATOM 794 C CA . HIS A 1 93 ? 0.249 10.297 -11.289 1 93.69 93 HIS A CA 1
ATOM 795 C C . HIS A 1 93 ? 0.411 10.766 -9.844 1 93.69 93 HIS A C 1
ATOM 797 O O . HIS A 1 93 ? 0.486 9.938 -8.93 1 93.69 93 HIS A O 1
ATOM 803 N N . GLY A 1 94 ? 0.39 12.102 -9.742 1 94.12 94 GLY A N 1
ATOM 804 C CA . GLY A 1 94 ? 0.29 12.68 -8.414 1 94.12 94 GLY A CA 1
ATOM 805 C C . GLY A 1 94 ? -1.095 12.555 -7.805 1 94.12 94 GLY A C 1
ATOM 806 O O . GLY A 1 94 ? -1.931 11.805 -8.312 1 94.12 94 GLY A O 1
ATOM 807 N N . PHE A 1 95 ? -1.333 13.133 -6.613 1 95 95 PHE A N 1
ATOM 808 C CA . PHE A 1 95 ? -2.625 13.125 -5.938 1 95 95 PHE A CA 1
ATOM 809 C C . PHE A 1 95 ? -2.838 14.414 -5.156 1 95 95 PHE A C 1
ATOM 811 O O . PHE A 1 95 ? -1.876 15.109 -4.824 1 95 95 PHE A O 1
ATOM 818 N N . ASP A 1 96 ? -4.09 14.742 -4.969 1 95.62 96 ASP A N 1
ATOM 819 C CA . ASP A 1 96 ? -4.465 15.961 -4.258 1 95.62 96 ASP A CA 1
ATOM 820 C C . ASP A 1 96 ? -4.719 15.68 -2.777 1 95.62 96 ASP A C 1
ATOM 822 O O . ASP A 1 96 ? -5.824 15.289 -2.395 1 95.62 96 ASP A O 1
ATOM 826 N N . GLN A 1 97 ? -3.758 16.016 -1.948 1 95.94 97 GLN A N 1
ATOM 827 C CA . GLN A 1 97 ? -3.818 15.648 -0.537 1 95.94 97 GLN A CA 1
ATOM 828 C C . GLN A 1 97 ? -4.934 16.406 0.179 1 95.94 97 GLN A C 1
ATOM 830 O O . GLN A 1 97 ? -5.531 15.891 1.125 1 95.94 97 GLN A O 1
ATOM 835 N N . ASP A 1 98 ? -5.227 17.625 -0.232 1 96.75 98 ASP A N 1
ATOM 836 C CA . ASP A 1 98 ? -6.316 18.375 0.386 1 96.75 98 ASP A CA 1
ATOM 837 C C . ASP A 1 98 ? -7.668 17.734 0.092 1 96.75 98 ASP A C 1
ATOM 839 O O . ASP A 1 98 ? -8.531 17.656 0.971 1 96.75 98 ASP A O 1
ATOM 843 N N . LYS A 1 99 ? -7.816 17.312 -1.129 1 96.31 99 LYS A N 1
ATOM 844 C CA . LYS A 1 99 ? -9.031 16.578 -1.463 1 96.31 99 LYS A CA 1
ATOM 845 C C . LYS A 1 99 ? -9.102 15.266 -0.693 1 96.31 99 LYS A C 1
ATOM 847 O O . LYS A 1 99 ? -10.172 14.875 -0.214 1 96.31 99 LYS A O 1
ATOM 852 N N . TYR A 1 100 ? -8.016 14.562 -0.572 1 98.12 100 TYR A N 1
ATOM 853 C CA . TYR A 1 100 ? -7.984 13.305 0.165 1 98.12 100 TYR A CA 1
ATOM 854 C C . TYR A 1 100 ? -8.422 13.5 1.61 1 98.12 100 TYR A C 1
ATOM 856 O O . TYR A 1 100 ? -9.195 12.711 2.148 1 98.12 100 TYR A O 1
ATOM 864 N N . ALA A 1 101 ? -7.898 14.531 2.223 1 97.44 101 ALA A N 1
ATOM 865 C CA . ALA A 1 101 ? -8.234 14.812 3.617 1 97.44 101 ALA A CA 1
ATOM 866 C C . ALA A 1 101 ? -9.734 15.031 3.787 1 97.44 101 ALA A C 1
ATOM 868 O O . ALA A 1 101 ? -10.336 14.562 4.758 1 97.44 101 ALA A O 1
ATOM 869 N N . LYS A 1 102 ? -10.359 15.695 2.83 1 96.19 102 LYS A N 1
ATOM 870 C CA . LYS A 1 102 ? -11.789 16 2.863 1 96.19 102 LYS A CA 1
ATOM 871 C C . LYS A 1 102 ? -12.625 14.719 2.875 1 96.19 102 LYS A C 1
ATOM 873 O O . LYS A 1 102 ? -13.688 14.672 3.496 1 96.19 102 LYS A O 1
ATOM 878 N N . PHE A 1 103 ? -12.148 13.664 2.287 1 97.69 103 PHE A N 1
ATOM 879 C CA . PHE A 1 103 ? -12.945 12.453 2.129 1 97.69 103 PHE A CA 1
ATOM 880 C C . PHE A 1 103 ? -12.398 11.328 3.002 1 97.69 103 PHE A C 1
ATOM 882 O O . PHE A 1 103 ? -12.773 10.172 2.832 1 97.69 103 PHE A O 1
ATOM 889 N N . SER A 1 104 ? -11.516 11.641 3.91 1 97.69 104 SER A N 1
ATOM 890 C CA . SER A 1 104 ? -10.836 10.617 4.703 1 97.69 104 SER A CA 1
ATOM 891 C C . SER A 1 104 ? -11.719 10.125 5.84 1 97.69 104 SER A C 1
ATOM 893 O O . SER A 1 104 ? -11.555 8.992 6.312 1 97.69 104 SER A O 1
ATOM 895 N N . GLY A 1 105 ? -12.695 10.969 6.316 1 97.44 105 GLY A N 1
ATOM 896 C CA . GLY A 1 105 ? -13.469 10.641 7.504 1 97.44 105 GLY A CA 1
ATOM 897 C C . GLY A 1 105 ? -12.625 10.562 8.766 1 97.44 105 GLY A C 1
ATOM 898 O O . GLY A 1 105 ? -13.016 9.922 9.742 1 97.44 105 GLY A O 1
ATOM 899 N N . ALA A 1 106 ? -11.484 11.188 8.781 1 97.88 106 ALA A N 1
ATOM 900 C CA . ALA A 1 106 ? -10.492 11.055 9.844 1 97.88 106 ALA A CA 1
ATOM 901 C C . ALA A 1 106 ? -11.086 11.445 11.195 1 97.88 106 ALA A C 1
ATOM 903 O O . ALA A 1 106 ? -10.859 10.766 12.203 1 97.88 106 ALA A O 1
ATOM 904 N N . ASN A 1 107 ? -11.852 12.492 11.211 1 96.56 107 ASN A N 1
ATOM 905 C CA . ASN A 1 107 ? -12.336 13.039 12.477 1 96.56 107 ASN A CA 1
ATOM 906 C C . ASN A 1 107 ? -13.406 12.141 13.102 1 96.56 107 ASN A C 1
ATOM 908 O O . ASN A 1 107 ? -13.719 12.281 14.281 1 96.56 107 ASN A O 1
ATOM 912 N N . GLU A 1 108 ? -13.977 11.227 12.367 1 96.56 108 GLU A N 1
ATOM 913 C CA . GLU A 1 108 ? -14.977 10.289 12.883 1 96.56 108 GLU A CA 1
ATOM 914 C C . GLU A 1 108 ? -14.32 9.039 13.453 1 96.56 108 GLU A C 1
ATOM 916 O O . GLU A 1 108 ? -14.969 8.242 14.133 1 96.56 108 GLU A O 1
ATOM 921 N N . ARG A 1 109 ? -13.062 8.906 13.273 1 97.12 109 ARG A N 1
ATOM 922 C CA . ARG A 1 109 ? -12.344 7.723 13.734 1 97.12 109 ARG A CA 1
ATOM 923 C C . ARG A 1 109 ? -11.82 7.914 15.156 1 97.12 109 ARG A C 1
ATOM 925 O O . ARG A 1 109 ? -11.57 9.047 15.586 1 97.12 109 ARG A O 1
ATOM 932 N N . SER A 1 110 ? -11.672 6.793 15.898 1 97.25 110 SER A N 1
ATOM 933 C CA . SER A 1 110 ? -10.953 6.836 17.172 1 97.25 110 SER A CA 1
ATOM 934 C C . SER A 1 110 ? -9.445 6.836 16.953 1 97.25 110 SER A C 1
ATOM 936 O O . SER A 1 110 ? -8.969 6.422 15.891 1 97.25 110 SER A O 1
ATOM 938 N N . LEU A 1 111 ? -8.688 7.324 17.922 1 97.5 111 LEU A N 1
ATOM 939 C CA . LEU A 1 111 ? -7.234 7.246 17.844 1 97.5 111 LEU A CA 1
ATOM 940 C C . LEU A 1 111 ? -6.773 5.797 17.734 1 97.5 111 LEU A C 1
ATOM 942 O O . LEU A 1 111 ? -5.809 5.496 17.031 1 97.5 111 LEU A O 1
ATOM 946 N N . GLU A 1 112 ? -7.496 4.922 18.438 1 98.06 112 GLU A N 1
ATOM 947 C CA . GLU A 1 112 ? -7.148 3.506 18.406 1 98.06 112 GLU A CA 1
ATOM 948 C C . GLU A 1 112 ? -7.242 2.947 16.984 1 98.06 112 GLU A C 1
ATOM 950 O O . GLU A 1 112 ? -6.352 2.223 16.547 1 98.06 112 GLU A O 1
ATOM 955 N N . SER A 1 113 ? -8.312 3.275 16.297 1 98.38 113 SER A N 1
ATOM 956 C CA . SER A 1 113 ? -8.477 2.771 14.938 1 98.38 113 SER A CA 1
ATOM 957 C C . SER A 1 113 ? -7.426 3.363 14 1 98.38 113 SER A C 1
ATOM 959 O O . SER A 1 113 ? -6.906 2.67 13.125 1 98.38 113 SER A O 1
ATOM 961 N N . ILE A 1 114 ? -7.125 4.664 14.188 1 98.75 114 ILE A N 1
ATOM 962 C CA . ILE A 1 114 ? -6.145 5.332 13.344 1 98.75 114 ILE A CA 1
ATOM 963 C C . ILE A 1 114 ? -4.766 4.707 13.555 1 98.75 114 ILE A C 1
ATOM 965 O O . ILE A 1 114 ? -4.086 4.352 12.586 1 98.75 114 ILE A O 1
ATOM 969 N N . PHE A 1 115 ? -4.383 4.457 14.789 1 98.81 115 PHE A N 1
ATOM 970 C CA . PHE A 1 115 ? -3.033 3.977 15.047 1 98.81 115 PHE A CA 1
ATOM 971 C C . PHE A 1 115 ? -2.93 2.48 14.781 1 98.81 115 PHE A C 1
ATOM 973 O O . PHE A 1 115 ? -1.85 1.973 14.469 1 98.81 115 PHE A O 1
ATOM 980 N N . GLU A 1 116 ? -4.027 1.729 14.898 1 98.88 116 GLU A N 1
ATOM 981 C CA . GLU A 1 116 ? -3.998 0.347 14.422 1 98.88 116 GLU A CA 1
ATOM 982 C C . GLU A 1 116 ? -3.654 0.279 12.938 1 98.88 116 GLU A C 1
ATOM 984 O O . GLU A 1 116 ? -2.773 -0.482 12.539 1 98.88 116 GLU A O 1
ATOM 989 N N . GLU A 1 117 ? -4.348 1.078 12.156 1 98.94 117 GLU A N 1
ATOM 990 C CA . GLU A 1 117 ? -4.078 1.104 10.727 1 98.94 117 GLU A CA 1
ATOM 991 C C . GLU A 1 117 ? -2.664 1.605 10.438 1 98.94 117 GLU A C 1
ATOM 993 O O . GLU A 1 117 ? -1.945 1.027 9.625 1 98.94 117 GLU A O 1
ATOM 998 N N . TYR A 1 118 ? -2.293 2.682 11.117 1 98.94 118 TYR A N 1
ATOM 999 C CA . TYR A 1 118 ? -0.962 3.26 10.961 1 98.94 118 TYR A CA 1
ATOM 1000 C C . TYR A 1 118 ? 0.119 2.221 11.227 1 98.94 118 TYR A C 1
ATOM 1002 O O . TYR A 1 118 ? 1.075 2.098 10.461 1 98.94 118 TYR A O 1
ATOM 1010 N N . GLU A 1 119 ? -0.028 1.479 12.25 1 98.94 119 GLU A N 1
ATOM 1011 C CA . GLU A 1 119 ? 0.953 0.463 12.625 1 98.94 119 GLU A CA 1
ATOM 1012 C C . GLU A 1 119 ? 1.076 -0.604 11.539 1 98.94 119 GLU A C 1
ATOM 1014 O O . GLU A 1 119 ? 2.186 -1.001 11.172 1 98.94 119 GLU A O 1
ATOM 1019 N N . PHE A 1 120 ? -0.054 -1.095 11.094 1 98.94 120 PHE A N 1
ATOM 1020 C CA . PHE A 1 120 ? -0.036 -2.143 10.078 1 98.94 120 PHE A CA 1
ATOM 1021 C C . PHE A 1 120 ? 0.566 -1.628 8.773 1 98.94 120 PHE A C 1
ATOM 1023 O O . PHE A 1 120 ? 1.327 -2.338 8.117 1 98.94 120 PHE A O 1
ATOM 1030 N N . VAL A 1 121 ? 0.242 -0.4 8.375 1 98.94 121 VAL A N 1
ATOM 1031 C CA . VAL A 1 121 ? 0.817 0.205 7.18 1 98.94 121 VAL A CA 1
ATOM 1032 C C . VAL A 1 121 ? 2.328 0.353 7.348 1 98.94 121 VAL A C 1
ATOM 1034 O O . VAL A 1 121 ? 3.096 0.03 6.441 1 98.94 121 VAL A O 1
ATOM 1037 N N . ARG A 1 122 ? 2.752 0.79 8.508 1 98.94 122 ARG A N 1
ATOM 1038 C CA . ARG A 1 122 ? 4.168 0.981 8.797 1 98.94 122 ARG A CA 1
ATOM 1039 C C . ARG A 1 122 ? 4.926 -0.34 8.719 1 98.94 122 ARG A C 1
ATOM 1041 O O . ARG A 1 122 ? 5.98 -0.42 8.086 1 98.94 122 ARG A O 1
ATOM 1048 N N . LYS A 1 123 ? 4.395 -1.332 9.328 1 98.94 123 LYS A N 1
ATOM 1049 C CA . LYS A 1 123 ? 5.039 -2.641 9.281 1 98.94 123 LYS A CA 1
ATOM 1050 C C . LYS A 1 123 ? 5.098 -3.176 7.855 1 98.94 123 LYS A C 1
ATOM 1052 O O . LYS A 1 123 ? 6.098 -3.775 7.453 1 98.94 123 LYS A O 1
ATOM 1057 N N . SER A 1 124 ? 4.031 -2.975 7.113 1 98.94 124 SER A N 1
ATOM 1058 C CA . SER A 1 124 ? 3.996 -3.363 5.707 1 98.94 124 SER A CA 1
ATOM 1059 C C . SER A 1 124 ? 5.074 -2.641 4.906 1 98.94 124 SER A C 1
ATOM 1061 O O . SER A 1 124 ? 5.754 -3.25 4.078 1 98.94 124 SER A O 1
ATOM 1063 N N . THR A 1 125 ? 5.215 -1.342 5.137 1 98.94 125 THR A N 1
ATOM 1064 C CA . THR A 1 125 ? 6.207 -0.526 4.445 1 98.94 125 THR A CA 1
ATOM 1065 C C . THR A 1 125 ? 7.621 -0.97 4.809 1 98.94 125 THR A C 1
ATOM 1067 O O . THR A 1 125 ? 8.469 -1.134 3.932 1 98.94 125 THR A O 1
ATOM 1070 N N . ILE A 1 126 ? 7.859 -1.186 6.066 1 98.94 126 ILE A N 1
ATOM 1071 C CA . ILE A 1 126 ? 9.172 -1.623 6.527 1 98.94 126 ILE A CA 1
ATOM 1072 C C . ILE A 1 126 ? 9.5 -2.988 5.93 1 98.94 126 ILE A C 1
ATOM 1074 O O . ILE A 1 126 ? 10.625 -3.217 5.469 1 98.94 126 ILE A O 1
ATOM 1078 N N . ALA A 1 127 ? 8.539 -3.895 5.914 1 98.88 127 ALA A N 1
ATOM 1079 C CA . ALA A 1 127 ? 8.75 -5.215 5.328 1 98.88 127 ALA A CA 1
ATOM 1080 C C . ALA A 1 127 ? 9.086 -5.105 3.842 1 98.88 127 ALA A C 1
ATOM 1082 O O . ALA A 1 127 ? 9.953 -5.824 3.34 1 98.88 127 ALA A O 1
ATOM 1083 N N . LEU A 1 128 ? 8.398 -4.215 3.111 1 98.88 128 LEU A N 1
ATOM 1084 C CA . LEU A 1 128 ? 8.695 -4.004 1.699 1 98.88 128 LEU A CA 1
ATOM 1085 C C . LEU A 1 128 ? 10.18 -3.697 1.498 1 98.88 128 LEU A C 1
ATOM 1087 O O . LEU A 1 128 ? 10.875 -4.414 0.771 1 98.88 128 LEU A O 1
ATOM 1091 N N . PHE A 1 129 ? 10.656 -2.715 2.131 1 98.88 129 PHE A N 1
ATOM 1092 C CA . PHE A 1 129 ? 12.031 -2.27 1.918 1 98.88 129 PHE A CA 1
ATOM 1093 C C . PHE A 1 129 ? 13.016 -3.281 2.48 1 98.88 129 PHE A C 1
ATOM 1095 O O . PHE A 1 129 ? 14.117 -3.439 1.951 1 98.88 129 PHE A O 1
ATOM 1102 N N . LYS A 1 130 ? 12.617 -3.949 3.572 1 98.69 130 LYS A N 1
ATOM 1103 C CA . LYS A 1 130 ? 13.469 -4.957 4.195 1 98.69 130 LYS A CA 1
ATOM 1104 C C . LYS A 1 130 ? 13.758 -6.102 3.227 1 98.69 130 LYS A C 1
ATOM 1106 O O . LYS A 1 130 ? 14.867 -6.645 3.215 1 98.69 130 LYS A O 1
ATOM 1111 N N . TYR A 1 131 ? 12.797 -6.426 2.334 1 98.5 131 TYR A N 1
ATOM 1112 C CA . TYR A 1 131 ? 12.922 -7.695 1.627 1 98.5 131 TYR A CA 1
ATOM 1113 C C . TYR A 1 131 ? 13.094 -7.469 0.129 1 98.5 131 TYR A C 1
ATOM 1115 O O . TYR A 1 131 ? 13.289 -8.422 -0.63 1 98.5 131 TYR A O 1
ATOM 1123 N N . LEU A 1 132 ? 13.07 -6.23 -0.326 1 98.62 132 LEU A N 1
ATOM 1124 C CA . LEU A 1 132 ? 13.391 -5.938 -1.719 1 98.62 132 LEU A CA 1
ATOM 1125 C C . LEU A 1 132 ? 14.805 -6.383 -2.059 1 98.62 132 LEU A C 1
ATOM 1127 O O . LEU A 1 132 ? 15.703 -6.32 -1.213 1 98.62 132 LEU A O 1
ATOM 1131 N N . PRO A 1 133 ? 15.055 -6.82 -3.334 1 98.12 133 PRO A N 1
ATOM 1132 C CA . PRO A 1 133 ? 16.438 -7.102 -3.74 1 98.12 133 PRO A CA 1
ATOM 1133 C C . PRO A 1 133 ? 17.359 -5.895 -3.588 1 98.12 133 PRO A C 1
ATOM 1135 O O . PRO A 1 133 ? 16.938 -4.762 -3.84 1 98.12 133 PRO A O 1
ATOM 1138 N N . GLU A 1 134 ? 18.594 -6.152 -3.271 1 97.62 134 GLU A N 1
ATOM 1139 C CA . GLU A 1 134 ? 19.562 -5.09 -3.014 1 97.62 134 GLU A CA 1
ATOM 1140 C C . GLU A 1 134 ? 19.688 -4.16 -4.215 1 97.62 134 GLU A C 1
ATOM 1142 O O . GLU A 1 134 ? 19.734 -2.936 -4.059 1 97.62 134 GLU A O 1
ATOM 1147 N N . GLU A 1 135 ? 19.688 -4.711 -5.367 1 97.38 135 GLU A N 1
ATOM 1148 C CA . GLU A 1 135 ? 19.938 -3.939 -6.582 1 97.38 135 GLU A CA 1
ATOM 1149 C C . GLU A 1 135 ? 18.766 -3.041 -6.922 1 97.38 135 GLU A C 1
ATOM 1151 O O . GLU A 1 135 ? 18.875 -2.139 -7.754 1 97.38 135 GLU A O 1
ATOM 1156 N N . SER A 1 136 ? 17.641 -3.236 -6.273 1 98.5 136 SER A N 1
ATOM 1157 C CA . SER A 1 136 ? 16.438 -2.498 -6.633 1 98.5 136 SER A CA 1
ATOM 1158 C C . SER A 1 136 ? 16.453 -1.085 -6.059 1 98.5 136 SER A C 1
ATOM 1160 O O . SER A 1 136 ? 15.703 -0.214 -6.504 1 98.5 136 SER A O 1
ATOM 1162 N N . PHE A 1 137 ? 17.281 -0.826 -5.07 1 98.56 137 PHE A N 1
ATOM 1163 C CA . PHE A 1 137 ? 17.219 0.422 -4.32 1 98.56 137 PHE A CA 1
ATOM 1164 C C . PHE A 1 137 ? 17.656 1.598 -5.188 1 98.56 137 PHE A C 1
ATOM 1166 O O . PHE A 1 137 ? 17.297 2.744 -4.91 1 98.56 137 PHE A O 1
ATOM 1173 N N . GLU A 1 138 ? 18.391 1.339 -6.215 1 97.81 138 GLU A N 1
ATOM 1174 C CA . GLU A 1 138 ? 18.844 2.408 -7.09 1 97.81 138 GLU A CA 1
ATOM 1175 C C . GLU A 1 138 ? 17.938 2.57 -8.305 1 97.81 138 GLU A C 1
ATOM 1177 O O . GLU A 1 138 ? 18.094 3.506 -9.086 1 97.81 138 GLU A O 1
ATOM 1182 N N . ARG A 1 139 ? 17.031 1.633 -8.461 1 98.5 139 ARG A N 1
ATOM 1183 C CA . ARG A 1 139 ? 16.047 1.798 -9.523 1 98.5 139 ARG A CA 1
ATOM 1184 C C . ARG A 1 139 ? 15.164 3.02 -9.273 1 98.5 139 ARG A C 1
ATOM 1186 O O . ARG A 1 139 ? 14.992 3.445 -8.133 1 98.5 139 ARG A O 1
ATOM 1193 N N . SER A 1 140 ? 14.688 3.602 -10.383 1 98.06 140 SER A N 1
ATOM 1194 C CA . SER A 1 140 ? 13.961 4.863 -10.258 1 98.06 140 SER A CA 1
ATOM 1195 C C . SER A 1 140 ? 12.719 4.875 -11.148 1 98.06 140 SER A C 1
ATOM 1197 O O . SER A 1 140 ? 12.555 4.008 -12.008 1 98.06 140 SER A O 1
ATOM 1199 N N . GLY A 1 141 ? 11.891 5.727 -10.867 1 97.69 141 GLY A N 1
ATOM 1200 C CA . GLY A 1 141 ? 10.719 6.039 -11.672 1 97.69 141 GLY A CA 1
ATOM 1201 C C . GLY A 1 141 ? 10.352 7.512 -11.641 1 97.69 141 GLY A C 1
ATOM 1202 O O . GLY A 1 141 ? 11.016 8.312 -10.977 1 97.69 141 GLY A O 1
ATOM 1203 N N . LYS A 1 142 ? 9.352 7.828 -12.484 1 96.62 142 LYS A N 1
ATOM 1204 C CA . LYS A 1 142 ? 8.984 9.234 -12.641 1 96.62 142 LYS A CA 1
ATOM 1205 C C . LYS A 1 142 ? 7.508 9.453 -12.336 1 96.62 142 LYS A C 1
ATOM 1207 O O . LYS A 1 142 ? 6.715 8.508 -12.367 1 96.62 142 LYS A O 1
ATOM 1212 N N . GLY A 1 143 ? 7.195 10.719 -11.961 1 94.44 143 GLY A N 1
ATOM 1213 C CA . GLY A 1 143 ? 5.816 11.125 -11.742 1 94.44 143 GLY A CA 1
ATOM 1214 C C . GLY A 1 143 ? 5.25 11.945 -12.883 1 94.44 143 GLY A C 1
ATOM 1215 O O . GLY A 1 143 ? 6 12.469 -13.711 1 94.44 143 GLY A O 1
ATOM 1216 N N . ILE A 1 144 ? 3.975 11.852 -12.977 1 90.94 144 ILE A N 1
ATOM 1217 C CA . ILE A 1 144 ? 3.242 12.719 -13.898 1 90.94 144 ILE A CA 1
ATOM 1218 C C . ILE A 1 144 ? 2.686 13.922 -13.133 1 90.94 144 ILE A C 1
ATOM 1220 O O . ILE A 1 144 ? 2.039 13.758 -12.094 1 90.94 144 ILE A O 1
ATOM 1224 N N . ASP A 1 145 ? 2.92 15.094 -13.672 1 83.75 145 ASP A N 1
ATOM 1225 C CA . ASP A 1 145 ? 2.412 16.328 -13.07 1 83.75 145 ASP A CA 1
ATOM 1226 C C . ASP A 1 145 ? 1.022 16.656 -13.609 1 83.75 145 ASP A C 1
ATOM 1228 O O . ASP A 1 145 ? 0.478 15.938 -14.438 1 83.75 145 ASP A O 1
ATOM 1232 N N . TYR A 1 146 ? 0.458 17.703 -13.016 1 79 146 TYR A N 1
ATOM 1233 C CA . TYR A 1 146 ? -0.904 18.125 -13.344 1 79 146 TYR A CA 1
ATOM 1234 C C . TYR A 1 146 ? -1.031 18.469 -14.82 1 79 146 TYR A C 1
ATOM 1236 O O . TYR A 1 146 ? -2.088 18.281 -15.422 1 79 146 TYR A O 1
ATOM 1244 N N . ASP A 1 147 ? 0.041 19 -15.445 1 82.75 147 ASP A N 1
ATOM 1245 C CA . ASP A 1 147 ? -0.006 19.406 -16.844 1 82.75 147 ASP A CA 1
ATOM 1246 C C . ASP A 1 147 ? 0.349 18.25 -17.766 1 82.75 147 ASP A C 1
ATOM 1248 O O . ASP A 1 147 ? 0.463 18.438 -18.984 1 82.75 147 ASP A O 1
ATOM 1252 N N . GLY A 1 148 ? 0.536 17.078 -17.156 1 83.56 148 GLY A N 1
ATOM 1253 C CA . GLY A 1 148 ? 0.831 15.898 -17.938 1 83.56 148 GLY A CA 1
ATOM 1254 C C . GLY A 1 148 ? 2.316 15.68 -18.156 1 83.56 148 GLY A C 1
ATOM 1255 O O . GLY A 1 148 ? 2.729 14.641 -18.672 1 83.56 148 GLY A O 1
ATOM 1256 N N . SER A 1 149 ? 3.092 16.641 -17.672 1 88.44 149 SER A N 1
ATOM 1257 C CA . SER A 1 149 ? 4.535 16.5 -17.844 1 88.44 149 SER A CA 1
ATOM 1258 C C . SER A 1 149 ? 5.105 15.438 -16.922 1 88.44 149 SER A C 1
ATOM 1260 O O . SER A 1 149 ? 4.633 15.266 -15.789 1 88.44 149 SER A O 1
ATOM 1262 N N . ILE A 1 150 ? 6.102 14.766 -17.469 1 87.81 150 ILE A N 1
ATOM 1263 C CA . ILE A 1 150 ? 6.801 13.758 -16.672 1 87.81 150 ILE A CA 1
ATOM 1264 C C . ILE A 1 150 ? 7.898 14.422 -15.852 1 87.81 150 ILE A C 1
ATOM 1266 O O . ILE A 1 150 ? 8.797 15.055 -16.406 1 87.81 150 ILE A O 1
ATOM 1270 N N . ILE A 1 151 ? 7.77 14.273 -14.562 1 87.44 151 ILE A N 1
ATOM 1271 C CA . ILE A 1 151 ? 8.672 14.945 -13.633 1 87.44 151 ILE A CA 1
ATOM 1272 C C . ILE A 1 151 ? 8.836 14.094 -12.375 1 87.44 151 ILE A C 1
ATOM 1274 O O . ILE A 1 151 ? 8.398 12.945 -12.336 1 87.44 151 ILE A O 1
ATOM 1278 N N . ASN A 1 152 ? 9.641 14.617 -11.414 1 86.69 152 ASN A N 1
ATOM 1279 C CA . ASN A 1 152 ? 9.734 14.07 -10.07 1 86.69 152 ASN A CA 1
ATOM 1280 C C . ASN A 1 152 ? 10.344 12.68 -10.07 1 86.69 152 ASN A C 1
ATOM 1282 O O . ASN A 1 152 ? 9.758 11.734 -9.531 1 86.69 152 ASN A O 1
ATOM 1286 N N . LYS A 1 153 ? 11.523 12.625 -10.609 1 95 153 LYS A N 1
ATOM 1287 C CA . LYS A 1 153 ? 12.258 11.367 -10.555 1 95 153 LYS A CA 1
ATOM 1288 C C . LYS A 1 153 ? 12.633 11.008 -9.117 1 95 153 LYS A C 1
ATOM 1290 O O . LYS A 1 153 ? 13.062 11.867 -8.352 1 95 153 LYS A O 1
ATOM 1295 N N . ARG A 1 154 ? 12.367 9.781 -8.711 1 97.5 154 ARG A N 1
ATOM 1296 C CA . ARG A 1 154 ? 12.703 9.25 -7.395 1 97.5 154 ARG A CA 1
ATOM 1297 C C . ARG A 1 154 ? 13.258 7.832 -7.5 1 97.5 154 ARG A C 1
ATOM 1299 O O . ARG A 1 154 ? 12.781 7.035 -8.312 1 97.5 154 ARG A O 1
ATOM 1306 N N . THR A 1 155 ? 14.266 7.555 -6.707 1 98.62 155 THR A N 1
ATOM 1307 C CA . THR A 1 155 ? 14.711 6.172 -6.578 1 98.62 155 THR A CA 1
ATOM 1308 C C . THR A 1 155 ? 13.938 5.453 -5.48 1 98.62 155 THR A C 1
ATOM 1310 O O . THR A 1 155 ? 13.25 6.09 -4.68 1 98.62 155 THR A O 1
ATOM 1313 N N . VAL A 1 156 ? 14.109 4.129 -5.473 1 98.88 156 VAL A N 1
ATOM 1314 C CA . VAL A 1 156 ? 13.484 3.312 -4.441 1 98.88 156 VAL A CA 1
ATOM 1315 C C . VAL A 1 156 ? 13.977 3.744 -3.064 1 98.88 156 VAL A C 1
ATOM 1317 O O . VAL A 1 156 ? 13.18 3.969 -2.152 1 98.88 156 VAL A O 1
ATOM 1320 N N . ARG A 1 157 ? 15.273 3.857 -2.881 1 98.75 157 ARG A N 1
ATOM 1321 C CA . ARG A 1 157 ? 15.766 4.289 -1.576 1 98.75 157 ARG A CA 1
ATOM 1322 C C . ARG A 1 157 ? 15.336 5.723 -1.276 1 98.75 157 ARG A C 1
ATOM 1324 O O . ARG A 1 157 ? 15.086 6.074 -0.121 1 98.75 157 ARG A O 1
ATOM 1331 N N . GLY A 1 158 ? 15.266 6.586 -2.352 1 98.5 158 GLY A N 1
ATOM 1332 C CA . GLY A 1 158 ? 14.727 7.922 -2.162 1 98.5 158 GLY A CA 1
ATOM 1333 C C . GLY A 1 158 ? 13.328 7.93 -1.569 1 98.5 158 GLY A C 1
ATOM 1334 O O . GLY A 1 158 ? 13.016 8.773 -0.727 1 98.5 158 GLY A O 1
ATOM 1335 N N . LEU A 1 159 ? 12.539 7.02 -1.972 1 98.75 159 LEU A N 1
ATOM 1336 C CA . LEU A 1 159 ? 11.164 6.945 -1.489 1 98.75 159 LEU A CA 1
ATOM 1337 C C . LEU A 1 159 ? 11.125 6.516 -0.027 1 98.75 159 LEU A C 1
ATOM 1339 O O . LEU A 1 159 ? 10.258 6.965 0.732 1 98.75 159 LEU A O 1
ATOM 1343 N N . ALA A 1 160 ? 12.008 5.609 0.413 1 98.81 160 ALA A N 1
ATOM 1344 C CA . ALA A 1 160 ? 12.086 5.25 1.827 1 98.81 160 ALA A CA 1
ATOM 1345 C C . ALA A 1 160 ? 12.359 6.477 2.691 1 98.81 160 ALA A C 1
ATOM 1347 O O . ALA A 1 160 ? 11.68 6.695 3.697 1 98.81 160 ALA A O 1
ATOM 1348 N N . TYR A 1 161 ? 13.281 7.242 2.256 1 98.81 161 TYR A N 1
ATOM 1349 C CA . TYR A 1 161 ? 13.664 8.438 3.004 1 98.81 161 TYR A CA 1
ATOM 1350 C C . TYR A 1 161 ? 12.594 9.516 2.893 1 98.81 161 TYR A C 1
ATOM 1352 O O . TYR A 1 161 ? 12.375 10.281 3.832 1 98.81 161 TYR A O 1
ATOM 1360 N N . HIS A 1 162 ? 11.938 9.594 1.731 1 98.69 162 HIS A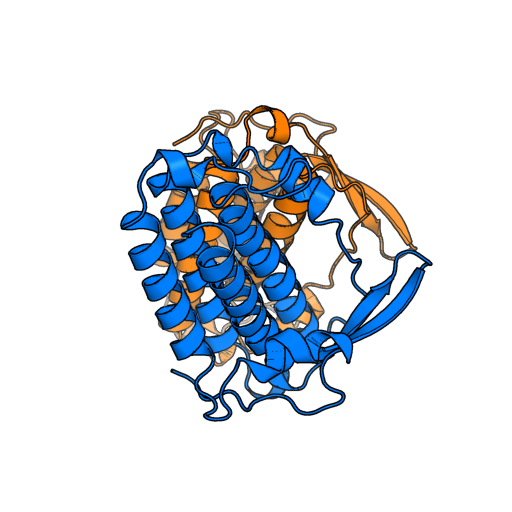 N 1
ATOM 1361 C CA . HIS A 1 162 ? 10.82 10.516 1.572 1 98.69 162 HIS A CA 1
ATOM 1362 C C . HIS A 1 162 ? 9.727 10.242 2.596 1 98.69 162 HIS A C 1
ATOM 1364 O O . HIS A 1 162 ? 9.211 11.164 3.23 1 98.69 162 HIS A O 1
ATOM 1370 N N . ILE A 1 163 ? 9.367 9.008 2.76 1 98.88 163 ILE A N 1
ATOM 1371 C CA . ILE A 1 163 ? 8.312 8.625 3.693 1 98.88 163 ILE A CA 1
ATOM 1372 C C . ILE A 1 163 ? 8.703 9.039 5.109 1 98.88 163 ILE A C 1
ATOM 1374 O O . ILE A 1 163 ? 7.91 9.672 5.812 1 98.88 163 ILE A O 1
ATOM 1378 N N . ALA A 1 164 ? 9.906 8.711 5.5 1 98.88 164 ALA A N 1
ATOM 1379 C CA . ALA A 1 164 ? 10.375 9 6.852 1 98.88 164 ALA A CA 1
ATOM 1380 C C . ALA A 1 164 ? 10.469 10.5 7.09 1 98.88 164 ALA A C 1
ATOM 1382 O O . ALA A 1 164 ? 10 11 8.109 1 98.88 164 ALA A O 1
ATOM 1383 N N . GLY A 1 165 ? 11.078 11.227 6.168 1 98.75 165 GLY A N 1
ATOM 1384 C CA . GLY A 1 165 ? 11.234 12.664 6.305 1 98.75 165 GLY A CA 1
ATOM 1385 C C . GLY A 1 165 ? 9.914 13.414 6.277 1 98.75 165 GLY A C 1
ATOM 1386 O O . GLY A 1 165 ? 9.719 14.367 7.031 1 98.75 165 GLY A O 1
ATOM 1387 N N . HIS A 1 166 ? 9.031 13.023 5.359 1 98.69 166 HIS A N 1
ATOM 1388 C CA . HIS A 1 166 ? 7.711 13.633 5.254 1 98.69 166 HIS A CA 1
ATOM 1389 C C . HIS A 1 166 ? 6.938 13.508 6.562 1 98.69 166 HIS A C 1
ATOM 1391 O O . HIS A 1 166 ? 6.301 14.469 7.004 1 98.69 166 HIS A O 1
ATOM 1397 N N . GLU A 1 167 ? 7.004 12.344 7.16 1 98.5 167 GLU A N 1
ATOM 1398 C CA . GLU A 1 167 ? 6.34 12.109 8.438 1 98.5 167 GLU A CA 1
ATOM 1399 C C . GLU A 1 167 ? 6.898 13.031 9.523 1 98.5 167 GLU A C 1
ATOM 1401 O O . GLU A 1 167 ? 6.141 13.594 10.32 1 98.5 167 GLU A O 1
ATOM 1406 N N . LEU A 1 168 ? 8.203 13.18 9.562 1 98.38 168 LEU A N 1
ATOM 1407 C CA . LEU A 1 168 ? 8.844 14.047 10.555 1 98.38 168 LEU A CA 1
ATOM 1408 C C . LEU A 1 168 ? 8.43 15.5 10.344 1 98.38 168 LEU A C 1
ATOM 1410 O O . LEU A 1 168 ? 8.242 16.25 11.305 1 98.38 168 LEU A O 1
ATOM 1414 N N . ARG A 1 169 ? 8.359 15.891 9.109 1 98.06 169 ARG A N 1
ATOM 1415 C CA . ARG A 1 169 ? 7.918 17.25 8.805 1 98.06 169 ARG A CA 1
ATOM 1416 C C . ARG A 1 169 ? 6.531 17.516 9.391 1 98.06 169 ARG A C 1
ATOM 1418 O O . ARG A 1 169 ? 6.316 18.547 10.047 1 98.06 169 ARG A O 1
ATOM 1425 N N . HIS A 1 170 ? 5.582 16.656 9.164 1 97.88 170 HIS A N 1
ATOM 1426 C CA . HIS A 1 170 ? 4.23 16.828 9.688 1 97.88 170 HIS A CA 1
ATOM 1427 C C . HIS A 1 170 ? 4.215 16.75 11.211 1 97.88 170 HIS A C 1
ATOM 1429 O O . HIS A 1 170 ? 3.439 17.453 11.867 1 97.88 170 HIS A O 1
ATOM 1435 N N . PHE A 1 171 ? 5.066 15.898 11.773 1 97.62 171 PHE A N 1
ATOM 1436 C CA . PHE A 1 171 ? 5.18 15.812 13.227 1 97.62 171 PHE A CA 1
ATOM 1437 C C . PHE A 1 171 ? 5.645 17.141 13.82 1 97.62 171 PHE A C 1
ATOM 1439 O O . PHE A 1 171 ? 5.098 17.594 14.82 1 97.62 171 PHE A O 1
ATOM 1446 N N . ASN A 1 172 ? 6.645 17.703 13.195 1 96.56 172 ASN A N 1
ATOM 1447 C CA . ASN A 1 172 ? 7.137 19 13.641 1 96.56 172 ASN A CA 1
ATOM 1448 C C . ASN A 1 172 ? 6.055 20.078 13.539 1 96.56 172 ASN A C 1
ATOM 1450 O O . ASN A 1 172 ? 5.953 20.938 14.406 1 96.56 172 ASN A O 1
ATOM 1454 N N . ILE A 1 173 ? 5.297 20.031 12.5 1 94.75 173 ILE A N 1
ATOM 1455 C CA . ILE A 1 173 ? 4.195 20.969 12.32 1 94.75 173 ILE A CA 1
ATOM 1456 C C . ILE A 1 173 ? 3.189 20.812 13.461 1 94.75 173 ILE A C 1
ATOM 1458 O O . ILE A 1 173 ? 2.699 21.797 14.008 1 94.75 173 ILE A O 1
ATOM 1462 N N . ILE A 1 174 ? 2.857 19.594 13.82 1 94.75 174 ILE A N 1
ATOM 1463 C CA . ILE A 1 174 ? 1.925 19.344 14.914 1 94.75 174 ILE A CA 1
ATOM 1464 C C . ILE A 1 174 ? 2.463 19.953 16.203 1 94.75 174 ILE A C 1
ATOM 1466 O O . ILE A 1 174 ? 1.744 20.672 16.906 1 94.75 174 ILE A O 1
ATOM 1470 N N . LYS A 1 175 ? 3.699 19.781 16.516 1 94.31 175 LYS A N 1
ATOM 1471 C CA . LYS A 1 175 ? 4.316 20.281 17.734 1 94.31 175 LYS A CA 1
ATOM 1472 C C . LYS A 1 175 ? 4.332 21.812 17.75 1 94.31 175 LYS A C 1
ATOM 1474 O O . LYS A 1 175 ? 4.078 22.422 18.797 1 94.31 175 LYS A O 1
ATOM 1479 N N . GLU A 1 176 ? 4.539 22.359 16.656 1 93.44 176 GLU A N 1
ATOM 1480 C CA . GLU A 1 176 ? 4.75 23.797 16.578 1 93.44 176 GLU A CA 1
ATOM 1481 C C . GLU A 1 176 ? 3.42 24.547 16.516 1 93.44 176 GLU A C 1
ATOM 1483 O O . GLU A 1 176 ? 3.285 25.625 17.094 1 93.44 176 GLU A O 1
ATOM 1488 N N . ARG A 1 177 ? 2.455 23.953 15.883 1 90.38 177 ARG A N 1
ATOM 1489 C CA . ARG A 1 177 ? 1.275 24.75 15.539 1 90.38 177 ARG A CA 1
ATOM 1490 C C . ARG A 1 177 ? 0.063 24.297 16.344 1 90.38 177 ARG A C 1
ATOM 1492 O O . ARG A 1 177 ? -0.907 25.047 16.484 1 90.38 177 ARG A O 1
ATOM 1499 N N . TYR A 1 178 ? 0.051 23.156 16.828 1 89.12 178 TYR A N 1
ATOM 1500 C CA . TYR A 1 178 ? -1.174 22.641 17.422 1 89.12 178 TYR A CA 1
ATOM 1501 C C . TYR A 1 178 ? -1.04 22.531 18.938 1 89.12 178 TYR A C 1
ATOM 1503 O O . TYR A 1 178 ? -2.043 22.453 19.656 1 89.12 178 TYR A O 1
ATOM 1511 N N . VAL A 1 179 ? 0.169 22.266 19.422 1 82 179 VAL A N 1
ATOM 1512 C CA . VAL A 1 179 ? 0.343 22.078 20.859 1 82 179 VAL A CA 1
ATOM 1513 C C . VAL A 1 179 ? 0.958 23.328 21.484 1 82 179 VAL A C 1
ATOM 1515 O O . VAL A 1 179 ? 0.96 23.469 22.703 1 82 179 VAL A O 1
ATOM 1518 N N . LYS A 1 180 ? 0.481 24.562 21.125 1 64.38 180 LYS A N 1
ATOM 1519 C CA . LYS A 1 180 ? 0.901 25.75 21.875 1 64.38 180 LYS A CA 1
ATOM 1520 C C . LYS A 1 180 ? 0.236 25.781 23.234 1 64.38 180 LYS A C 1
ATOM 1522 O O . LYS A 1 180 ? -0.885 25.297 23.406 1 64.38 180 LYS A O 1
ATOM 1527 N N . MET B 1 1 ? -15.82 -8.398 12.156 1 88.31 1 MET B N 1
ATOM 1528 C CA . MET B 1 1 ? -15.312 -7.488 11.133 1 88.31 1 MET B CA 1
ATOM 1529 C C . MET B 1 1 ? -16.469 -6.867 10.344 1 88.31 1 MET B C 1
ATOM 1531 O O . MET B 1 1 ? -17.578 -7.379 10.359 1 88.31 1 MET B O 1
ATOM 1535 N N . ARG B 1 2 ? -16.172 -5.82 9.773 1 94.25 2 ARG B N 1
ATOM 1536 C CA . ARG B 1 2 ? -17.156 -5.012 9.055 1 94.25 2 ARG B CA 1
ATOM 1537 C C . ARG B 1 2 ? -17.781 -5.801 7.906 1 94.25 2 ARG B C 1
ATOM 1539 O O . ARG B 1 2 ? -17.094 -6.559 7.223 1 94.25 2 ARG B O 1
ATOM 1546 N N . HIS B 1 3 ? -19.094 -5.668 7.727 1 97.62 3 HIS B N 1
ATOM 1547 C CA . HIS B 1 3 ? -19.812 -6.254 6.605 1 97.62 3 HIS B CA 1
ATOM 1548 C C . HIS B 1 3 ? -19.625 -5.426 5.336 1 97.62 3 HIS B C 1
ATOM 1550 O O . HIS B 1 3 ? -19.906 -4.227 5.324 1 97.62 3 HIS B O 1
ATOM 1556 N N . ILE B 1 4 ? -19.094 -6.047 4.234 1 98.5 4 ILE B N 1
ATOM 1557 C CA . ILE B 1 4 ? -18.953 -5.426 2.92 1 98.5 4 ILE B CA 1
ATOM 1558 C C . ILE B 1 4 ? -19.719 -6.242 1.882 1 98.5 4 ILE B C 1
ATOM 1560 O O . ILE B 1 4 ? -19.328 -7.367 1.557 1 98.5 4 ILE B O 1
ATOM 1564 N N . GLN B 1 5 ? -20.703 -5.652 1.368 1 98.06 5 GLN B N 1
ATOM 1565 C CA . GLN B 1 5 ? -21.547 -6.355 0.407 1 98.06 5 GLN B CA 1
ATOM 1566 C C . GLN B 1 5 ? -20.766 -6.746 -0.837 1 98.06 5 GLN B C 1
ATOM 1568 O O . GLN B 1 5 ? -19.953 -5.957 -1.342 1 98.06 5 GLN B O 1
ATOM 1573 N N . LYS B 1 6 ? -21.016 -7.992 -1.297 1 98.31 6 LYS B N 1
ATOM 1574 C CA . LYS B 1 6 ? -20.375 -8.438 -2.533 1 98.31 6 LYS B CA 1
ATOM 1575 C C . LYS B 1 6 ? -20.766 -7.539 -3.705 1 98.31 6 LYS B C 1
ATOM 1577 O O . LYS B 1 6 ? -21.938 -7.18 -3.852 1 98.31 6 LYS B O 1
ATOM 1582 N N . PRO B 1 7 ? -19.781 -7.141 -4.465 1 98.19 7 PRO B N 1
ATOM 1583 C CA . PRO B 1 7 ? -20.109 -6.277 -5.602 1 98.19 7 PRO B CA 1
ATOM 1584 C C . PRO B 1 7 ? -20.984 -6.98 -6.645 1 98.19 7 PRO B C 1
ATOM 1586 O O . PRO B 1 7 ? -20.969 -8.211 -6.742 1 98.19 7 PRO B O 1
ATOM 1589 N N . ILE B 1 8 ? -21.656 -6.227 -7.375 1 96.38 8 ILE B N 1
ATOM 1590 C CA . ILE B 1 8 ? -22.5 -6.758 -8.43 1 96.38 8 ILE B CA 1
ATOM 1591 C C . ILE B 1 8 ? -21.828 -6.574 -9.789 1 96.38 8 ILE B C 1
ATOM 1593 O O . ILE B 1 8 ? -20.844 -5.84 -9.898 1 96.38 8 ILE B O 1
ATOM 1597 N N . VAL B 1 9 ? -22.422 -7.273 -10.789 1 95.25 9 VAL B N 1
ATOM 1598 C CA . VAL B 1 9 ? -21.938 -7.121 -12.156 1 95.25 9 VAL B CA 1
ATOM 1599 C C . VAL B 1 9 ? -21.922 -5.645 -12.539 1 95.25 9 VAL B C 1
ATOM 1601 O O . VAL B 1 9 ? -22.859 -4.91 -12.242 1 95.25 9 VAL B O 1
ATOM 1604 N N . GLY B 1 10 ? -20.875 -5.184 -13.172 1 95.62 10 GLY B N 1
ATOM 1605 C CA . GLY B 1 10 ? -20.719 -3.777 -13.508 1 95.62 10 GLY B CA 1
ATOM 1606 C C . GLY B 1 10 ? -19.781 -3.039 -12.57 1 95.62 10 GLY B C 1
ATOM 1607 O O . GLY B 1 10 ? -19.281 -1.963 -12.898 1 95.62 10 GLY B O 1
ATOM 1608 N N . GLU B 1 11 ? -19.5 -3.607 -11.359 1 97.44 11 GLU B N 1
ATOM 1609 C CA . GLU B 1 11 ? -18.641 -2.973 -10.367 1 97.44 11 GLU B CA 1
ATOM 1610 C C . GLU B 1 11 ? -17.219 -3.527 -10.43 1 97.44 11 GLU B C 1
ATOM 1612 O O . GLU B 1 11 ? -16.391 -3.186 -9.594 1 97.44 11 GLU B O 1
ATOM 1617 N N . TYR B 1 12 ? -16.938 -4.363 -11.32 1 97 12 TYR B N 1
ATOM 1618 C CA . TYR B 1 12 ? -15.648 -4.969 -11.625 1 97 12 TYR B CA 1
ATOM 1619 C C . TYR B 1 12 ? -15.578 -5.391 -13.094 1 97 12 TYR B C 1
ATOM 1621 O O . TYR B 1 12 ? -16.609 -5.574 -13.742 1 97 12 TYR B O 1
ATOM 1629 N N . PRO B 1 13 ? -14.383 -5.477 -13.625 1 95.12 13 PRO B N 1
ATOM 1630 C CA . PRO B 1 13 ? -14.305 -5.906 -15.023 1 95.12 13 PRO B CA 1
ATOM 1631 C C . PRO B 1 13 ? -14.844 -7.316 -15.242 1 95.12 13 PRO B C 1
ATOM 1633 O O . PRO B 1 13 ? -14.695 -8.18 -14.367 1 95.12 13 PRO B O 1
ATOM 1636 N N . ALA B 1 14 ? -15.312 -7.574 -16.422 1 93.75 14 ALA B N 1
ATOM 1637 C CA . ALA B 1 14 ? -15.953 -8.844 -16.75 1 93.75 14 ALA B CA 1
ATOM 1638 C C . ALA B 1 14 ? -14.992 -10.008 -16.547 1 93.75 14 ALA B C 1
ATOM 1640 O O . ALA B 1 14 ? -15.398 -11.078 -16.078 1 93.75 14 ALA B O 1
ATOM 1641 N N . TYR B 1 15 ? -13.797 -9.844 -16.891 1 92.81 15 TYR B N 1
ATOM 1642 C CA . TYR B 1 15 ? -12.836 -10.93 -16.797 1 92.81 15 TYR B CA 1
ATOM 1643 C C . TYR B 1 15 ? -12.609 -11.344 -15.352 1 92.81 15 TYR B C 1
ATOM 1645 O O . TYR B 1 15 ? -12.117 -12.445 -15.086 1 92.81 15 TYR B O 1
ATOM 1653 N N . SER B 1 16 ? -12.984 -10.5 -14.391 1 95.31 16 SER B N 1
ATOM 1654 C CA . SER B 1 16 ? -12.734 -10.766 -12.977 1 95.31 16 SER B CA 1
ATOM 1655 C C . SER B 1 16 ? -13.727 -11.773 -12.422 1 95.31 16 SER B C 1
ATOM 1657 O O . SER B 1 16 ? -13.656 -12.133 -11.242 1 95.31 16 SER B O 1
ATOM 1659 N N . HIS B 1 17 ? -14.641 -12.227 -13.258 1 94.62 17 HIS B N 1
ATOM 1660 C CA . HIS B 1 17 ? -15.578 -13.242 -12.797 1 94.62 17 HIS B CA 1
ATOM 1661 C C . HIS B 1 17 ? -14.844 -14.469 -12.258 1 94.62 17 HIS B C 1
ATOM 1663 O O . HIS B 1 17 ? -15.312 -15.125 -11.328 1 94.62 17 HIS B O 1
ATOM 1669 N N . ILE B 1 18 ? -13.68 -14.789 -12.766 1 96.19 18 ILE B N 1
ATOM 1670 C CA . ILE B 1 18 ? -12.898 -15.953 -12.359 1 96.19 18 ILE B CA 1
ATOM 1671 C C . ILE B 1 18 ? -12.43 -15.781 -10.914 1 96.19 18 ILE B C 1
ATOM 1673 O O . ILE B 1 18 ? -12.102 -16.766 -10.242 1 96.19 18 ILE B O 1
ATOM 1677 N N . TYR B 1 19 ? -12.383 -14.555 -10.414 1 97.81 19 TYR B N 1
ATOM 1678 C CA . TYR B 1 19 ? -12.078 -14.266 -9.016 1 97.81 19 TYR B CA 1
ATOM 1679 C C . TYR B 1 19 ? -13.352 -14.156 -8.188 1 97.81 19 TYR B C 1
ATOM 1681 O O . TYR B 1 19 ? -13.469 -14.781 -7.137 1 97.81 19 TYR B O 1
ATOM 1689 N N . MET B 1 20 ? -14.344 -13.383 -8.719 1 97.69 20 MET B N 1
ATOM 1690 C CA . MET B 1 20 ? -15.57 -13.094 -7.988 1 97.69 20 MET B CA 1
ATOM 1691 C C . MET B 1 20 ? -16.344 -14.375 -7.699 1 97.69 20 MET B C 1
ATOM 1693 O O . MET B 1 20 ? -16.984 -14.492 -6.648 1 97.69 20 MET B O 1
ATOM 1697 N N . ASP B 1 21 ? -16.266 -15.312 -8.609 1 97.25 21 ASP B N 1
ATOM 1698 C CA . ASP B 1 21 ? -17.031 -16.547 -8.484 1 97.25 21 ASP B CA 1
ATOM 1699 C C . ASP B 1 21 ? -16.5 -17.406 -7.34 1 97.25 21 ASP B C 1
ATOM 1701 O O . ASP B 1 21 ? -17.188 -18.297 -6.848 1 97.25 21 ASP B O 1
ATOM 1705 N N . LEU B 1 22 ? -15.305 -17.172 -6.879 1 98.06 22 LEU B N 1
ATOM 1706 C CA . LEU B 1 22 ? -14.695 -17.953 -5.805 1 98.06 22 LEU B CA 1
ATOM 1707 C C . LEU B 1 22 ? -15.078 -17.375 -4.441 1 98.06 22 LEU B C 1
ATOM 1709 O O . LEU B 1 22 ? -14.805 -18 -3.408 1 98.06 22 LEU B O 1
ATOM 1713 N N . MET B 1 23 ? -15.719 -16.234 -4.414 1 97.75 23 MET B N 1
ATOM 1714 C CA . MET B 1 23 ? -16.047 -15.555 -3.164 1 97.75 23 MET B CA 1
ATOM 1715 C C . MET B 1 23 ? -17.5 -15.773 -2.791 1 97.75 23 MET B C 1
ATOM 1717 O O . MET B 1 23 ? -18.375 -15.789 -3.662 1 97.75 23 MET B O 1
ATOM 1721 N N . GLY B 1 24 ? -17.75 -15.961 -1.519 1 94.31 24 GLY B N 1
ATOM 1722 C CA . GLY B 1 24 ? -19.109 -16.078 -1.037 1 94.31 24 GLY B CA 1
ATOM 1723 C C . GLY B 1 24 ? -19.844 -14.742 -1.003 1 94.31 24 GLY B C 1
ATOM 1724 O O . GLY B 1 24 ? -19.219 -13.688 -1.122 1 94.31 24 GLY B O 1
ATOM 1725 N N . ASP B 1 25 ? -21.125 -14.828 -0.872 1 95.75 25 ASP B N 1
ATOM 1726 C CA . ASP B 1 25 ? -21.953 -13.633 -0.777 1 95.75 25 ASP B CA 1
ATOM 1727 C C . ASP B 1 25 ? -22.406 -13.391 0.661 1 95.75 25 ASP B C 1
ATOM 1729 O O . ASP B 1 25 ? -23.594 -13.141 0.911 1 95.75 25 ASP B O 1
ATOM 1733 N N . ASP B 1 26 ? -21.609 -13.422 1.623 1 97.94 26 ASP B N 1
ATOM 1734 C CA . ASP B 1 26 ? -21.953 -13.312 3.035 1 97.94 26 ASP B CA 1
ATOM 1735 C C . ASP B 1 26 ? -21.5 -11.969 3.611 1 97.94 26 ASP B C 1
ATOM 1737 O O . ASP B 1 26 ? -21.75 -11.672 4.781 1 97.94 26 ASP B O 1
ATOM 1741 N N . GLY B 1 27 ? -20.875 -11.172 2.791 1 98.25 27 GLY B N 1
ATOM 1742 C CA . GLY B 1 27 ? -20.422 -9.852 3.211 1 98.25 27 GLY B CA 1
ATOM 1743 C C . GLY B 1 27 ? -19.219 -9.898 4.141 1 98.25 27 GLY B C 1
ATOM 1744 O O . GLY B 1 27 ? -18.859 -8.891 4.75 1 98.25 27 GLY B O 1
ATOM 1745 N N . LYS B 1 28 ? -18.578 -11.094 4.297 1 98.5 28 LYS B N 1
ATOM 1746 C CA . LYS B 1 28 ? -17.516 -11.281 5.277 1 98.5 28 LYS B CA 1
ATOM 1747 C C . LYS B 1 28 ? -16.141 -11.352 4.598 1 98.5 28 LYS B C 1
ATOM 1749 O O . LYS B 1 28 ? -15.32 -12.203 4.938 1 98.5 28 LYS B O 1
ATOM 1754 N N . VAL B 1 29 ? -15.906 -10.508 3.58 1 98.75 29 VAL B N 1
ATOM 1755 C CA . VAL B 1 29 ? -14.719 -10.57 2.74 1 98.75 29 VAL B CA 1
ATOM 1756 C C . VAL B 1 29 ? -13.469 -10.32 3.586 1 98.75 29 VAL B C 1
ATOM 1758 O O . VAL B 1 29 ? -12.414 -10.906 3.336 1 98.75 29 VAL B O 1
ATOM 1761 N N . LEU B 1 30 ? -13.555 -9.5 4.605 1 98.81 30 LEU B N 1
ATOM 1762 C CA . LEU B 1 30 ? -12.383 -9.234 5.434 1 98.81 30 LEU B CA 1
ATOM 1763 C C . LEU B 1 30 ? -12 -10.469 6.242 1 98.81 30 LEU B C 1
ATOM 1765 O O . LEU B 1 30 ? -10.812 -10.758 6.418 1 98.81 30 LEU B O 1
ATOM 1769 N N . GLU B 1 31 ? -12.953 -11.172 6.773 1 98.56 31 GLU B N 1
ATOM 1770 C CA . GLU B 1 31 ? -12.68 -12.445 7.438 1 98.56 31 GLU B CA 1
ATOM 1771 C C . GLU B 1 31 ? -12.078 -13.461 6.465 1 98.56 31 GLU B C 1
ATOM 1773 O O . GLU B 1 31 ? -11.18 -14.219 6.828 1 98.56 31 GLU B O 1
ATOM 1778 N N . HIS B 1 32 ? -12.617 -13.469 5.27 1 98.44 32 HIS B N 1
ATOM 1779 C CA . HIS B 1 32 ? -12.094 -14.375 4.25 1 98.44 32 HIS B CA 1
ATOM 1780 C C . HIS B 1 32 ? -10.648 -14.039 3.904 1 98.44 32 HIS B C 1
ATOM 1782 O O . HIS B 1 32 ? -9.828 -14.938 3.693 1 98.44 32 HIS B O 1
ATOM 1788 N N . LEU B 1 33 ? -10.297 -12.758 3.814 1 98.81 33 LEU B N 1
ATOM 1789 C CA . LEU B 1 33 ? -8.922 -12.352 3.557 1 98.81 33 LEU B CA 1
ATOM 1790 C C . LEU B 1 33 ? -7.977 -12.945 4.598 1 98.81 33 LEU B C 1
ATOM 1792 O O . LEU B 1 33 ? -6.93 -13.492 4.254 1 98.81 33 LEU B O 1
ATOM 1796 N N . TRP B 1 34 ? -8.359 -12.875 5.832 1 98.75 34 TRP B N 1
ATOM 1797 C CA . TRP B 1 34 ? -7.496 -13.375 6.895 1 98.75 34 TRP B CA 1
ATOM 1798 C C . TRP B 1 34 ? -7.441 -14.898 6.879 1 98.75 34 TRP B C 1
ATOM 1800 O O . TRP B 1 34 ? -6.359 -15.484 6.98 1 98.75 34 TRP B O 1
ATOM 1810 N N . SER B 1 35 ? -8.594 -15.555 6.746 1 98.31 35 SER B N 1
ATOM 1811 C CA . SER B 1 35 ? -8.633 -17.016 6.723 1 98.31 35 SER B CA 1
ATOM 1812 C C . SER B 1 35 ? -7.855 -17.578 5.535 1 98.31 35 SER B C 1
ATOM 1814 O O . SER B 1 35 ? -7.188 -18.609 5.652 1 98.31 35 SER B O 1
ATOM 1816 N N . ASN B 1 36 ? -8.023 -16.906 4.379 1 98.44 36 ASN B N 1
ATOM 1817 C CA . ASN B 1 36 ? -7.25 -17.312 3.207 1 98.44 36 ASN B CA 1
ATOM 1818 C C . ASN B 1 36 ? -5.75 -17.266 3.48 1 98.44 36 ASN B C 1
ATOM 1820 O O . ASN B 1 36 ? -5.023 -18.203 3.115 1 98.44 36 ASN B O 1
ATOM 1824 N N . PHE B 1 37 ? -5.285 -16.188 4.094 1 98.81 37 PHE B N 1
ATOM 1825 C CA . PHE B 1 37 ? -3.871 -16.047 4.434 1 98.81 37 PHE B CA 1
ATOM 1826 C C . PHE B 1 37 ? -3.404 -17.219 5.285 1 98.81 37 PHE B C 1
ATOM 1828 O O . PHE B 1 37 ? -2.373 -17.828 4.996 1 98.81 37 PHE B O 1
ATOM 1835 N N . LEU B 1 38 ? -4.168 -17.516 6.332 1 98.75 38 LEU B N 1
ATOM 1836 C CA . LEU B 1 38 ? -3.799 -18.594 7.238 1 98.75 38 LEU B CA 1
ATOM 1837 C C . LEU B 1 38 ? -3.771 -19.938 6.504 1 98.75 38 LEU B C 1
ATOM 1839 O O . LEU B 1 38 ? -2.867 -20.75 6.715 1 98.75 38 LEU B O 1
ATOM 1843 N N . LYS B 1 39 ? -4.742 -20.141 5.668 1 98.12 39 LYS B N 1
ATOM 1844 C CA . LYS B 1 39 ? -4.848 -21.391 4.91 1 98.12 39 LYS B CA 1
ATOM 1845 C C . LYS B 1 39 ? -3.672 -21.562 3.955 1 98.12 39 LYS B C 1
ATOM 1847 O O . LYS B 1 39 ? -3.086 -22.641 3.865 1 98.12 39 LYS B O 1
ATOM 1852 N N . ILE B 1 40 ? -3.369 -20.547 3.281 1 98.44 40 ILE B N 1
ATOM 1853 C CA . ILE B 1 40 ? -2.268 -20.578 2.326 1 98.44 40 ILE B CA 1
ATOM 1854 C C . ILE B 1 40 ? -0.95 -20.812 3.066 1 98.44 40 ILE B C 1
ATOM 1856 O O . ILE B 1 40 ? -0.13 -21.625 2.65 1 98.44 40 ILE B O 1
ATOM 1860 N N . ARG B 1 41 ? -0.747 -20.062 4.137 1 98.5 41 ARG B N 1
ATOM 1861 C CA . ARG B 1 41 ? 0.468 -20.219 4.93 1 98.5 41 ARG B CA 1
ATOM 1862 C C . ARG B 1 41 ? 0.626 -21.656 5.41 1 98.5 41 ARG B C 1
ATOM 1864 O O . ARG B 1 41 ? 1.688 -22.266 5.242 1 98.5 41 ARG B O 1
ATOM 1871 N N . GLU B 1 42 ? -0.412 -22.188 6.008 1 98.25 42 GLU B N 1
ATOM 1872 C CA . GLU B 1 42 ? -0.375 -23.562 6.52 1 98.25 42 GLU B CA 1
ATOM 1873 C C . GLU B 1 42 ? -0.059 -24.562 5.406 1 98.25 42 GLU B C 1
ATOM 1875 O O . GLU B 1 42 ? 0.774 -25.453 5.586 1 98.25 42 GLU B O 1
ATOM 1880 N N . PHE B 1 43 ? -0.677 -24.453 4.312 1 98 43 PHE B N 1
ATOM 1881 C CA . PHE B 1 43 ? -0.492 -25.359 3.189 1 98 43 PHE B CA 1
ATOM 1882 C C . PHE B 1 43 ? 0.94 -25.297 2.672 1 98 43 PHE B C 1
ATOM 1884 O O . PHE B 1 43 ? 1.587 -26.344 2.498 1 98 43 PHE B O 1
ATOM 1891 N N . VAL B 1 44 ? 1.451 -24.109 2.441 1 97.75 44 VAL B N 1
ATOM 1892 C CA . VAL B 1 44 ? 2.775 -23.938 1.856 1 97.75 44 VAL B CA 1
ATOM 1893 C C . VAL B 1 44 ? 3.838 -24.469 2.809 1 97.75 44 VAL B C 1
ATOM 1895 O O . VAL B 1 44 ? 4.805 -25.109 2.377 1 97.75 44 VAL B O 1
ATOM 1898 N N . TYR B 1 45 ? 3.631 -24.25 4.109 1 97.31 45 TYR B N 1
ATOM 1899 C CA . TYR B 1 45 ? 4.594 -24.734 5.094 1 97.31 45 TYR B CA 1
ATOM 1900 C C . TYR B 1 45 ? 4.574 -26.25 5.176 1 97.31 45 TYR B C 1
ATOM 1902 O O . TYR B 1 45 ? 5.512 -26.875 5.699 1 97.31 45 TYR B O 1
ATOM 1910 N N . SER B 1 46 ? 3.549 -26.906 4.723 1 96.62 46 SER B N 1
ATOM 1911 C CA . SER B 1 46 ? 3.443 -28.359 4.754 1 96.62 46 SER B CA 1
ATOM 1912 C C . SER B 1 46 ? 4.141 -28.984 3.555 1 96.62 46 SER B C 1
ATOM 1914 O O . SER B 1 46 ? 4.352 -30.203 3.521 1 96.62 46 SER B O 1
ATOM 1916 N N . LEU B 1 47 ? 4.488 -28.219 2.561 1 95.75 47 LEU B N 1
ATOM 1917 C CA . LEU B 1 47 ? 5.109 -28.734 1.346 1 95.75 47 LEU B CA 1
ATOM 1918 C C . LEU B 1 47 ? 6.605 -28.969 1.553 1 95.75 47 LEU B C 1
ATOM 1920 O O . LEU B 1 47 ? 7.254 -28.219 2.291 1 95.75 47 LEU B O 1
ATOM 1924 N N . PRO B 1 48 ? 7.16 -29.984 0.875 1 93.12 48 PRO B N 1
ATOM 1925 C CA . PRO B 1 48 ? 8.617 -30.125 0.884 1 93.12 48 PRO B CA 1
ATOM 1926 C C . PRO B 1 48 ? 9.328 -28.938 0.238 1 93.12 48 PRO B C 1
ATOM 1928 O O . PRO B 1 48 ? 8.812 -28.344 -0.712 1 93.12 48 PRO B O 1
ATOM 1931 N N . GLU B 1 49 ? 10.492 -28.594 0.695 1 89.12 49 GLU B N 1
ATOM 1932 C CA . GLU B 1 49 ? 11.266 -27.453 0.241 1 89.12 49 GLU B CA 1
ATOM 1933 C C . GLU B 1 49 ? 11.477 -27.484 -1.27 1 89.12 49 GLU B C 1
ATOM 1935 O O . GLU B 1 49 ? 11.492 -26.438 -1.926 1 89.12 49 GLU B O 1
ATOM 1940 N N . GLU B 1 50 ? 11.625 -28.656 -1.829 1 89.81 50 GLU B N 1
ATOM 1941 C CA . GLU B 1 50 ? 11.906 -28.812 -3.252 1 89.81 50 GLU B CA 1
ATOM 1942 C C . GLU B 1 50 ? 10.742 -28.312 -4.105 1 89.81 50 GLU B C 1
ATOM 1944 O O . GLU B 1 50 ? 10.938 -27.859 -5.234 1 89.81 50 GLU B O 1
ATOM 1949 N N . LYS B 1 51 ? 9.594 -28.359 -3.551 1 91.19 51 LYS B N 1
ATOM 1950 C CA . LYS B 1 51 ? 8.398 -27.938 -4.281 1 91.19 51 LYS B CA 1
ATOM 1951 C C . LYS B 1 51 ? 8.312 -26.422 -4.359 1 91.19 51 LYS B C 1
ATOM 1953 O O . LYS B 1 51 ? 7.676 -25.875 -5.266 1 91.19 51 LYS B O 1
ATOM 1958 N N . LEU B 1 52 ? 8.922 -25.75 -3.465 1 92.56 52 LEU B N 1
ATOM 1959 C CA . LEU B 1 52 ? 8.789 -24.297 -3.35 1 92.56 52 LEU B CA 1
ATOM 1960 C C . LEU B 1 52 ? 9.516 -23.594 -4.492 1 92.56 52 LEU B C 1
ATOM 1962 O O . LEU B 1 52 ? 9.125 -22.5 -4.895 1 92.56 52 LEU B O 1
ATOM 1966 N N . LYS B 1 53 ? 10.539 -24.219 -5.055 1 89.12 53 LYS B N 1
ATOM 1967 C CA . LYS B 1 53 ? 11.312 -23.641 -6.152 1 89.12 53 LYS B CA 1
ATOM 1968 C C . LYS B 1 53 ? 11.055 -24.391 -7.461 1 89.12 53 LYS B C 1
ATOM 1970 O O . LYS B 1 53 ? 11.719 -24.125 -8.469 1 89.12 53 LYS B O 1
ATOM 1975 N N . TYR B 1 54 ? 10.109 -25.219 -7.379 1 87.81 54 TYR B N 1
ATOM 1976 C CA . TYR B 1 54 ? 9.758 -26.031 -8.531 1 87.81 54 TYR B CA 1
ATOM 1977 C C . TYR B 1 54 ? 8.922 -25.25 -9.531 1 87.81 54 TYR B C 1
ATOM 1979 O O . TYR B 1 54 ? 8.078 -24.438 -9.141 1 87.81 54 TYR B O 1
ATOM 1987 N N . ARG B 1 55 ? 9.242 -25.422 -10.883 1 87.38 55 ARG B N 1
ATOM 1988 C CA . ARG B 1 55 ? 8.422 -24.938 -11.984 1 87.38 55 ARG B CA 1
ATOM 1989 C C . ARG B 1 55 ? 7.801 -26.109 -12.75 1 87.38 55 ARG B C 1
ATOM 1991 O O . ARG B 1 55 ? 8.516 -26.969 -13.25 1 87.38 55 ARG B O 1
ATOM 1998 N N . TYR B 1 56 ? 6.52 -26.094 -12.883 1 84.88 56 TYR B N 1
ATOM 1999 C CA . TYR B 1 56 ? 5.887 -27.219 -13.562 1 84.88 56 TYR B CA 1
ATOM 2000 C C . TYR B 1 56 ? 5.992 -27.078 -15.078 1 84.88 56 TYR B C 1
ATOM 2002 O O . TYR B 1 56 ? 5.688 -28.016 -15.812 1 84.88 56 TYR B O 1
ATOM 2010 N N . ALA B 1 57 ? 6.418 -25.875 -15.539 1 87.38 57 ALA B N 1
ATOM 2011 C CA . ALA B 1 57 ? 6.766 -25.594 -16.922 1 87.38 57 ALA B CA 1
ATOM 2012 C C . ALA B 1 57 ? 7.719 -24.406 -17.031 1 87.38 57 ALA B C 1
ATOM 2014 O O . ALA B 1 57 ? 7.77 -23.578 -16.125 1 87.38 57 ALA B O 1
ATOM 2015 N N . LYS B 1 58 ? 8.508 -24.312 -18.062 1 86.12 58 LYS B N 1
ATOM 2016 C CA . LYS B 1 58 ? 9.594 -23.344 -18.234 1 86.12 58 LYS B CA 1
ATOM 2017 C C . LYS B 1 58 ? 9.102 -21.922 -18.047 1 86.12 58 LYS B C 1
ATOM 2019 O O . LYS B 1 58 ? 9.781 -21.094 -17.422 1 86.12 58 LYS B O 1
ATOM 2024 N N . ASP B 1 59 ? 7.957 -21.531 -18.375 1 89.5 59 ASP B N 1
ATOM 2025 C CA . ASP B 1 59 ? 7.496 -20.141 -18.344 1 89.5 59 ASP B CA 1
ATOM 2026 C C . ASP B 1 59 ? 6.52 -19.922 -17.188 1 89.5 59 ASP B C 1
ATOM 2028 O O . ASP B 1 59 ? 5.879 -18.875 -17.109 1 89.5 59 ASP B O 1
ATOM 2032 N N . LYS B 1 60 ? 6.602 -20.938 -16.266 1 92.69 60 LYS B N 1
ATOM 2033 C CA . LYS B 1 60 ? 5.676 -20.797 -15.148 1 92.69 60 LYS B CA 1
ATOM 2034 C C . LYS B 1 60 ? 6.414 -20.406 -13.875 1 92.69 60 LYS B C 1
ATOM 2036 O O . LYS B 1 60 ? 7.625 -20.594 -13.766 1 92.69 60 LYS B O 1
ATOM 2041 N N . TRP B 1 61 ? 5.668 -19.828 -13.039 1 96.81 61 TRP B N 1
ATOM 2042 C CA . TRP B 1 61 ? 6.215 -19.297 -11.797 1 96.81 61 TRP B CA 1
ATOM 2043 C C . TRP B 1 61 ? 6.422 -20.406 -10.773 1 96.81 61 TRP B C 1
ATOM 2045 O O . TRP B 1 61 ? 5.711 -21.422 -10.797 1 96.81 61 TRP B O 1
ATOM 2055 N N . THR B 1 62 ? 7.473 -20.297 -9.922 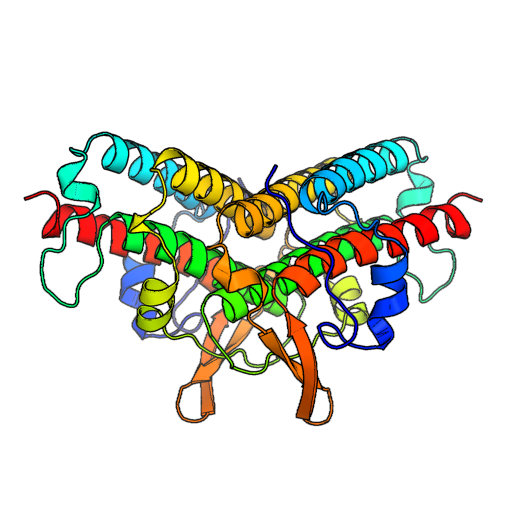1 96.81 62 THR B N 1
ATOM 2056 C CA . THR B 1 62 ? 7.582 -21.141 -8.734 1 96.81 62 THR B CA 1
ATOM 2057 C C . THR B 1 62 ? 6.531 -20.75 -7.699 1 96.81 62 THR B C 1
ATOM 2059 O O . THR B 1 62 ? 5.891 -19.703 -7.816 1 96.81 62 THR B O 1
ATOM 2062 N N . ILE B 1 63 ? 6.324 -21.578 -6.688 1 97.31 63 ILE B N 1
ATOM 2063 C CA . ILE B 1 63 ? 5.383 -21.266 -5.617 1 97.31 63 ILE B CA 1
ATOM 2064 C C . ILE B 1 63 ? 5.805 -19.984 -4.91 1 97.31 63 ILE B C 1
ATOM 2066 O O . ILE B 1 63 ? 4.965 -19.156 -4.578 1 97.31 63 ILE B O 1
ATOM 2070 N N . LYS B 1 64 ? 7.125 -19.797 -4.695 1 97.69 64 LYS B N 1
ATOM 2071 C CA . LYS B 1 64 ? 7.609 -18.578 -4.059 1 97.69 64 LYS B CA 1
ATOM 2072 C C . LYS B 1 64 ? 7.301 -17.359 -4.91 1 97.69 64 LYS B C 1
ATOM 2074 O O . LYS B 1 64 ? 6.926 -16.312 -4.383 1 97.69 64 LYS B O 1
ATOM 2079 N N . GLU B 1 65 ? 7.477 -17.516 -6.191 1 98.31 65 GLU B N 1
ATOM 2080 C CA . GLU B 1 65 ? 7.148 -16.422 -7.086 1 98.31 65 GLU B CA 1
ATOM 2081 C C . GLU B 1 65 ? 5.652 -16.109 -7.051 1 98.31 65 GLU B C 1
ATOM 2083 O O . GLU B 1 65 ? 5.254 -14.938 -7.125 1 98.31 65 GLU B O 1
ATOM 2088 N N . ILE B 1 66 ? 4.785 -17.094 -6.957 1 98.31 66 ILE B N 1
ATOM 2089 C CA . ILE B 1 66 ? 3.346 -16.875 -6.832 1 98.31 66 ILE B CA 1
ATOM 2090 C C . ILE B 1 66 ? 3.045 -16.109 -5.547 1 98.31 66 ILE B C 1
ATOM 2092 O O . ILE B 1 66 ? 2.262 -15.156 -5.559 1 98.31 66 ILE B O 1
ATOM 2096 N N . LEU B 1 67 ? 3.688 -16.5 -4.457 1 98.69 67 LEU B N 1
ATOM 2097 C CA . LEU B 1 67 ? 3.443 -15.859 -3.174 1 98.69 67 LEU B CA 1
ATOM 2098 C C . LEU B 1 67 ? 3.828 -14.383 -3.229 1 98.69 67 LEU B C 1
ATOM 2100 O O . LEU B 1 67 ? 3.074 -13.523 -2.773 1 98.69 67 LEU B O 1
ATOM 2104 N N . VAL B 1 68 ? 4.984 -14.094 -3.783 1 98.81 68 VAL B N 1
ATOM 2105 C CA . VAL B 1 68 ? 5.43 -12.703 -3.863 1 98.81 68 VAL B CA 1
ATOM 2106 C C . VAL B 1 68 ? 4.527 -11.93 -4.82 1 98.81 68 VAL B C 1
ATOM 2108 O O . VAL B 1 68 ? 4.242 -10.75 -4.594 1 98.81 68 VAL B O 1
ATOM 2111 N N . HIS B 1 69 ? 4.039 -12.578 -5.875 1 98.81 69 HIS B N 1
ATOM 2112 C CA . HIS B 1 69 ? 3.051 -11.977 -6.762 1 98.81 69 HIS B CA 1
ATOM 2113 C C . HIS B 1 69 ? 1.787 -11.594 -5.996 1 98.81 69 HIS B C 1
ATOM 2115 O O . HIS B 1 69 ? 1.23 -10.508 -6.211 1 98.81 69 HIS B O 1
ATOM 2121 N N . LEU B 1 70 ? 1.315 -12.445 -5.129 1 98.88 70 LEU B N 1
ATOM 2122 C CA . LEU B 1 70 ? 0.13 -12.148 -4.332 1 98.88 70 LEU B CA 1
ATOM 2123 C C . LEU B 1 70 ? 0.355 -10.914 -3.463 1 98.88 70 LEU B C 1
ATOM 2125 O O . LEU B 1 70 ? -0.538 -10.078 -3.326 1 98.88 70 LEU B O 1
ATOM 2129 N N . ILE B 1 71 ? 1.529 -10.82 -2.9 1 98.94 71 ILE B N 1
ATOM 2130 C CA . ILE B 1 71 ? 1.886 -9.68 -2.061 1 98.94 71 ILE B CA 1
ATOM 2131 C C . ILE B 1 71 ? 1.9 -8.406 -2.9 1 98.94 71 ILE B C 1
ATOM 2133 O O . ILE B 1 71 ? 1.303 -7.398 -2.518 1 98.94 71 ILE B O 1
ATOM 2137 N N . ASP B 1 72 ? 2.557 -8.461 -4.09 1 98.88 72 ASP B N 1
ATOM 2138 C CA . ASP B 1 72 ? 2.621 -7.32 -4.996 1 98.88 72 ASP B CA 1
ATOM 2139 C C . ASP B 1 72 ? 1.224 -6.875 -5.422 1 98.88 72 ASP B C 1
ATOM 2141 O O . ASP B 1 72 ? 0.896 -5.688 -5.352 1 98.88 72 ASP B O 1
ATOM 2145 N N . ASP B 1 73 ? 0.468 -7.816 -5.875 1 98.69 73 ASP B N 1
ATOM 2146 C CA . ASP B 1 73 ? -0.878 -7.559 -6.379 1 98.69 73 ASP B CA 1
ATOM 2147 C C . ASP B 1 73 ? -1.749 -6.906 -5.309 1 98.69 73 ASP B C 1
ATOM 2149 O O . ASP B 1 73 ? -2.48 -5.953 -5.594 1 98.69 73 ASP B O 1
ATOM 2153 N N . GLU B 1 74 ? -1.667 -7.426 -4.113 1 98.88 74 GLU B N 1
ATOM 2154 C CA . GLU B 1 74 ? -2.459 -6.898 -3.008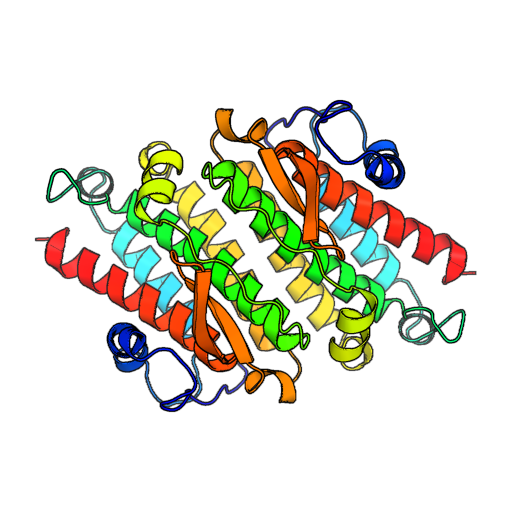 1 98.88 74 GLU B CA 1
ATOM 2155 C C . GLU B 1 74 ? -2.062 -5.461 -2.68 1 98.88 74 GLU B C 1
ATOM 2157 O O . GLU B 1 74 ? -2.924 -4.621 -2.418 1 98.88 74 GLU B O 1
ATOM 2162 N N . ARG B 1 75 ? -0.755 -5.121 -2.668 1 98.88 75 ARG B N 1
ATOM 2163 C CA . ARG B 1 75 ? -0.309 -3.746 -2.469 1 98.88 75 ARG B CA 1
ATOM 2164 C C . ARG B 1 75 ? -0.891 -2.822 -3.533 1 98.88 75 ARG B C 1
ATOM 2166 O O . ARG B 1 75 ? -1.335 -1.715 -3.225 1 98.88 75 ARG B O 1
ATOM 2173 N N . ILE B 1 76 ? -0.9 -3.273 -4.754 1 98.69 76 ILE B N 1
ATOM 2174 C CA . ILE B 1 76 ? -1.336 -2.447 -5.875 1 98.69 76 ILE B CA 1
ATOM 2175 C C . ILE B 1 76 ? -2.842 -2.207 -5.785 1 98.69 76 ILE B C 1
ATOM 2177 O O . ILE B 1 76 ? -3.305 -1.073 -5.922 1 98.69 76 ILE B O 1
ATOM 2181 N N . PHE B 1 77 ? -3.605 -3.195 -5.543 1 98.69 77 PHE B N 1
ATOM 2182 C CA . PHE B 1 77 ? -5.055 -3.041 -5.562 1 98.69 77 PHE B CA 1
ATOM 2183 C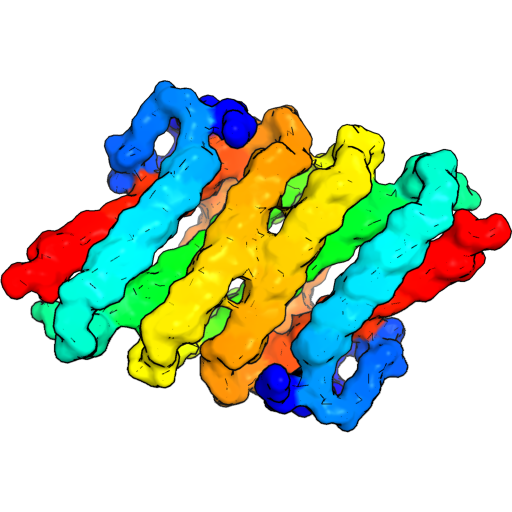 C . PHE B 1 77 ? -5.543 -2.352 -4.293 1 98.69 77 PHE B C 1
ATOM 2185 O O . PHE B 1 77 ? -6.559 -1.649 -4.312 1 98.69 77 PHE B O 1
ATOM 2192 N N . ALA B 1 78 ? -4.836 -2.561 -3.146 1 98.88 78 ALA B N 1
ATOM 2193 C CA . ALA B 1 78 ? -5.148 -1.756 -1.968 1 98.88 78 ALA B CA 1
ATOM 2194 C C . ALA B 1 78 ? -4.906 -0.273 -2.236 1 98.88 78 ALA B C 1
ATOM 2196 O O . ALA B 1 78 ? -5.68 0.579 -1.793 1 98.88 78 ALA B O 1
ATOM 2197 N N . TYR B 1 79 ? -3.82 0.016 -2.949 1 98.81 79 TYR B N 1
ATOM 2198 C CA . TYR B 1 79 ? -3.539 1.382 -3.377 1 98.81 79 TYR B CA 1
ATOM 2199 C C . TYR B 1 79 ? -4.676 1.932 -4.23 1 98.81 79 TYR B C 1
ATOM 2201 O O . TYR B 1 79 ? -5.113 3.07 -4.035 1 98.81 79 TYR B O 1
ATOM 2209 N N . ARG B 1 80 ? -5.156 1.157 -5.18 1 98.62 80 ARG B N 1
ATOM 2210 C CA . ARG B 1 80 ? -6.262 1.587 -6.031 1 98.62 80 ARG B CA 1
ATOM 2211 C C . ARG B 1 80 ? -7.516 1.847 -5.203 1 98.62 80 ARG B C 1
ATOM 2213 O O . ARG B 1 80 ? -8.219 2.838 -5.422 1 98.62 80 ARG B O 1
ATOM 2220 N N . ALA B 1 81 ? -7.762 0.949 -4.258 1 98.88 81 ALA B N 1
ATOM 2221 C CA . ALA B 1 81 ? -8.922 1.122 -3.385 1 98.88 81 ALA B CA 1
ATOM 2222 C C . ALA B 1 81 ? -8.836 2.438 -2.617 1 98.88 81 ALA B C 1
ATOM 2224 O O . ALA B 1 81 ? -9.828 3.152 -2.484 1 98.88 81 ALA B O 1
ATOM 2225 N N . LEU B 1 82 ? -7.648 2.766 -2.137 1 98.88 82 LEU B N 1
ATOM 2226 C CA . LEU B 1 82 ? -7.441 4.023 -1.428 1 98.88 82 LEU B CA 1
ATOM 2227 C C . LEU B 1 82 ? -7.77 5.215 -2.322 1 98.88 82 LEU B C 1
ATOM 2229 O O . LEU B 1 82 ? -8.492 6.121 -1.911 1 98.88 82 LEU B O 1
ATOM 2233 N N . ARG B 1 83 ? -7.234 5.184 -3.537 1 98.56 83 ARG B N 1
ATOM 2234 C CA . ARG B 1 83 ? -7.445 6.305 -4.445 1 98.56 83 ARG B CA 1
ATOM 2235 C C . ARG B 1 83 ? -8.93 6.5 -4.742 1 98.56 83 ARG B C 1
ATOM 2237 O O . ARG B 1 83 ? -9.438 7.621 -4.672 1 98.56 83 ARG B O 1
ATOM 2244 N N . TYR B 1 84 ? -9.586 5.398 -5.031 1 98.69 84 TYR B N 1
ATOM 2245 C CA . TYR B 1 84 ? -11.016 5.477 -5.328 1 98.69 84 TYR B CA 1
ATOM 2246 C C . TYR B 1 84 ? -11.797 5.965 -4.117 1 98.69 84 TYR B C 1
ATOM 2248 O O . TYR B 1 84 ? -12.711 6.785 -4.246 1 98.69 84 TYR B O 1
ATOM 2256 N N . ALA B 1 85 ? -11.461 5.449 -2.965 1 98.81 85 ALA B N 1
ATOM 2257 C CA . ALA B 1 85 ? -12.148 5.812 -1.73 1 98.81 85 ALA B CA 1
ATOM 2258 C C . ALA B 1 85 ? -12.023 7.309 -1.454 1 98.81 85 ALA B C 1
ATOM 2260 O O . ALA B 1 85 ? -12.914 7.914 -0.847 1 98.81 85 ALA B O 1
ATOM 2261 N N . ARG B 1 86 ? -10.961 7.906 -1.899 1 98.81 86 ARG B N 1
ATOM 2262 C CA . ARG B 1 86 ? -10.703 9.32 -1.679 1 98.81 86 ARG B CA 1
ATOM 2263 C C . ARG B 1 86 ? -11.242 10.164 -2.826 1 98.81 86 ARG B C 1
ATOM 2265 O O . ARG B 1 86 ? -10.898 11.344 -2.959 1 98.81 86 ARG B O 1
ATOM 2272 N N . LYS B 1 87 ? -12.008 9.594 -3.744 1 98.19 87 LYS B N 1
ATOM 2273 C CA . LYS B 1 87 ? -12.664 10.227 -4.887 1 98.19 87 LYS B CA 1
ATOM 2274 C C . LYS B 1 87 ? -11.641 10.742 -5.895 1 98.19 87 LYS B C 1
ATOM 2276 O O . LYS B 1 87 ? -11.836 11.789 -6.504 1 98.19 87 LYS B O 1
ATOM 2281 N N . ASP B 1 88 ? -10.547 10.078 -5.941 1 97.31 88 ASP B N 1
ATOM 2282 C CA . ASP B 1 88 ? -9.555 10.312 -6.988 1 97.31 88 ASP B CA 1
ATOM 2283 C C . ASP B 1 88 ? -9.906 9.539 -8.258 1 97.31 88 ASP B C 1
ATOM 2285 O O . ASP B 1 88 ? -9.742 8.32 -8.312 1 97.31 88 ASP B O 1
ATOM 2289 N N . ASN B 1 89 ? -10.289 10.203 -9.281 1 91.5 89 ASN B N 1
ATOM 2290 C CA . ASN B 1 89 ? -10.797 9.578 -10.5 1 91.5 89 ASN B CA 1
ATOM 2291 C C . ASN B 1 89 ? -9.703 9.422 -11.555 1 91.5 89 ASN B C 1
ATOM 2293 O O . ASN B 1 89 ? -9.992 9.125 -12.711 1 91.5 89 ASN B O 1
ATOM 2297 N N . THR B 1 90 ? -8.461 9.711 -11.18 1 94.06 90 THR B N 1
ATOM 2298 C CA . THR B 1 90 ? -7.352 9.523 -12.109 1 94.06 90 THR B CA 1
ATOM 2299 C C . THR B 1 90 ? -7.277 8.07 -12.57 1 94.06 90 THR B C 1
ATOM 2301 O O . THR B 1 90 ? -7.191 7.156 -11.742 1 94.06 90 THR B O 1
ATOM 2304 N N . PRO B 1 91 ? -7.359 7.832 -13.883 1 94.06 91 PRO B N 1
ATOM 2305 C CA . PRO B 1 91 ? -7.188 6.445 -14.32 1 94.06 91 PRO B CA 1
ATOM 2306 C C . PRO B 1 91 ? -5.816 5.875 -13.969 1 94.06 91 PRO B C 1
ATOM 2308 O O . PRO B 1 91 ? -4.809 6.582 -14.055 1 94.06 91 PRO B O 1
ATOM 2311 N N . LEU B 1 92 ? -5.789 4.664 -13.586 1 95.38 92 LEU B N 1
ATOM 2312 C CA . LEU B 1 92 ? -4.559 4.066 -13.078 1 95.38 92 LEU B CA 1
ATOM 2313 C C . LEU B 1 92 ? -4.051 2.986 -14.031 1 95.38 92 LEU B C 1
ATOM 2315 O O . LEU B 1 92 ? -4.836 2.193 -14.547 1 95.38 92 LEU B O 1
ATOM 2319 N N . HIS B 1 93 ? -2.768 2.961 -14.219 1 93.69 93 HIS B N 1
ATOM 2320 C CA . HIS B 1 93 ? -2.141 2.059 -15.172 1 93.69 93 HIS B CA 1
ATOM 2321 C C . HIS B 1 93 ? -2.137 0.624 -14.656 1 93.69 93 HIS B C 1
ATOM 2323 O O . HIS B 1 93 ? -2.031 0.393 -13.453 1 93.69 93 HIS B O 1
ATOM 2329 N N . GLY B 1 94 ? -2.191 -0.273 -15.664 1 94.25 94 GLY B N 1
ATOM 2330 C CA . GLY B 1 94 ? -1.945 -1.67 -15.344 1 94.25 94 GLY B CA 1
ATOM 2331 C C . GLY B 1 94 ? -0.485 -1.971 -15.07 1 94.25 94 GLY B C 1
ATOM 2332 O O . GLY B 1 94 ? 0.322 -1.055 -14.891 1 94.25 94 GLY B O 1
ATOM 2333 N N . PHE B 1 95 ? -0.13 -3.238 -14.844 1 95.12 95 PHE B N 1
ATOM 2334 C CA . PHE B 1 95 ? 1.243 -3.674 -14.609 1 95.12 95 PHE B CA 1
ATOM 2335 C C . PHE B 1 95 ? 1.476 -5.062 -15.195 1 95.12 95 PHE B C 1
ATOM 2337 O O . PHE B 1 95 ? 0.525 -5.816 -15.414 1 95.12 95 PHE B O 1
ATOM 2344 N N . ASP B 1 96 ? 2.725 -5.316 -15.516 1 95.75 96 ASP B N 1
ATOM 2345 C CA . ASP B 1 96 ? 3.113 -6.59 -16.109 1 95.75 96 ASP B CA 1
ATOM 2346 C C . ASP B 1 96 ? 3.584 -7.578 -15.047 1 95.75 96 ASP B C 1
ATOM 2348 O O . ASP B 1 96 ? 4.754 -7.566 -14.656 1 95.75 96 ASP B O 1
ATOM 2352 N N . GLN B 1 97 ? 2.725 -8.508 -14.695 1 96 97 GLN B N 1
ATOM 2353 C CA . GLN B 1 97 ? 2.998 -9.414 -13.586 1 96 97 GLN B CA 1
ATOM 2354 C C . GLN B 1 97 ? 4.148 -10.352 -13.906 1 96 97 GLN B C 1
ATOM 2356 O O . GLN B 1 97 ? 4.902 -10.758 -13.023 1 96 97 GLN B O 1
ATOM 2361 N N . ASP B 1 98 ? 4.305 -10.75 -15.156 1 96.75 98 ASP B N 1
ATOM 2362 C CA . ASP B 1 98 ? 5.414 -11.617 -15.539 1 96.75 98 ASP B CA 1
ATOM 2363 C C . ASP B 1 98 ? 6.75 -10.898 -15.391 1 96.75 98 ASP B C 1
ATOM 2365 O O . ASP B 1 98 ? 7.73 -11.492 -14.93 1 96.75 98 ASP B O 1
ATOM 2369 N N . LYS B 1 99 ? 6.758 -9.672 -15.812 1 96.31 99 LYS B N 1
ATOM 2370 C CA . LYS B 1 99 ? 7.961 -8.875 -15.594 1 96.31 99 LYS B CA 1
ATOM 2371 C C . LYS B 1 99 ? 8.227 -8.68 -14.102 1 96.31 99 LYS B C 1
ATOM 2373 O O . LYS B 1 99 ? 9.375 -8.758 -13.656 1 96.31 99 LYS B O 1
ATOM 2378 N N . TYR B 1 100 ? 7.215 -8.43 -13.328 1 98.12 100 TYR B N 1
ATOM 2379 C CA . TYR B 1 100 ? 7.371 -8.25 -11.891 1 98.12 100 TYR B CA 1
ATOM 2380 C C . TYR B 1 100 ? 7.992 -9.492 -11.258 1 98.12 100 TYR B C 1
ATOM 2382 O O . TYR B 1 100 ? 8.883 -9.383 -10.406 1 98.12 100 TYR B O 1
ATOM 2390 N N . ALA B 1 101 ? 7.488 -10.641 -11.641 1 97.44 101 ALA B N 1
ATOM 2391 C CA . ALA B 1 101 ? 7.992 -11.891 -11.078 1 97.44 101 ALA B CA 1
ATOM 2392 C C . ALA B 1 101 ? 9.484 -12.055 -11.352 1 97.44 101 ALA B C 1
ATOM 2394 O O . ALA B 1 101 ? 10.234 -12.5 -10.484 1 97.44 101 ALA B O 1
ATOM 2395 N N . LYS B 1 102 ? 9.922 -11.656 -12.531 1 96.19 102 LYS B N 1
ATOM 2396 C CA . LYS B 1 102 ? 11.32 -11.766 -12.945 1 96.19 102 LYS B CA 1
ATOM 2397 C C . LYS B 1 102 ? 12.234 -10.945 -12.047 1 96.19 102 LYS B C 1
ATOM 2399 O O . LYS B 1 102 ? 13.367 -11.336 -11.781 1 96.19 102 LYS B O 1
ATOM 2404 N N . PHE B 1 103 ? 11.758 -9.867 -11.492 1 97.69 103 PHE B N 1
ATOM 2405 C CA . PHE B 1 103 ? 12.602 -8.953 -10.734 1 97.69 103 PHE B CA 1
ATOM 2406 C C . PHE B 1 103 ? 12.258 -9.008 -9.258 1 97.69 103 PHE B C 1
ATOM 2408 O O . PHE B 1 103 ? 12.688 -8.141 -8.484 1 97.69 103 PHE B O 1
ATOM 2415 N N . SER B 1 104 ? 11.5 -9.969 -8.828 1 97.69 104 SER B N 1
ATOM 2416 C CA . SER B 1 104 ? 11 -10.031 -7.461 1 97.69 104 SER B CA 1
ATOM 2417 C C . SER B 1 104 ? 12.062 -10.57 -6.508 1 97.69 104 SER B C 1
ATOM 2419 O O . SER B 1 104 ? 12.039 -10.273 -5.312 1 97.69 104 SER B O 1
ATOM 2421 N N . GLY B 1 105 ? 13.023 -11.398 -7.039 1 97.44 105 GLY B N 1
ATOM 2422 C CA . GLY B 1 105 ? 13.977 -12.086 -6.18 1 97.44 105 GLY B CA 1
ATOM 2423 C C . GLY B 1 105 ? 13.328 -13.094 -5.258 1 97.44 105 GLY B C 1
ATOM 2424 O O . GLY B 1 105 ? 13.891 -13.461 -4.227 1 97.44 105 GLY B O 1
ATOM 2425 N N . ALA B 1 106 ? 12.148 -13.562 -5.586 1 97.88 106 ALA B N 1
ATOM 2426 C CA . ALA B 1 106 ? 11.328 -14.398 -4.715 1 97.88 106 ALA B CA 1
ATOM 2427 C C . ALA B 1 106 ? 12.078 -15.664 -4.305 1 97.88 106 ALA B C 1
ATOM 2429 O O . ALA B 1 106 ? 12.039 -16.062 -3.139 1 97.88 106 ALA B O 1
ATOM 2430 N N . ASN B 1 107 ? 12.766 -16.25 -5.23 1 96.44 107 ASN B N 1
ATOM 2431 C CA . ASN B 1 107 ? 13.383 -17.547 -4.984 1 96.44 107 ASN B CA 1
ATOM 2432 C C . ASN B 1 107 ? 14.586 -17.438 -4.051 1 96.44 107 ASN B C 1
ATOM 2434 O O . ASN B 1 107 ? 15.055 -18.438 -3.502 1 96.44 107 ASN B O 1
ATOM 2438 N N . GLU B 1 108 ? 15.117 -16.266 -3.834 1 96.5 108 GLU B N 1
ATOM 2439 C CA . GLU B 1 108 ? 16.234 -16.031 -2.93 1 96.5 108 GLU B CA 1
ATOM 2440 C C . GLU B 1 108 ? 15.758 -15.773 -1.506 1 96.5 108 GLU B C 1
ATOM 2442 O O . GLU B 1 108 ? 16.547 -15.781 -0.564 1 96.5 108 GLU B O 1
ATOM 2447 N N . ARG B 1 109 ? 14.492 -15.648 -1.324 1 97.12 109 ARG B N 1
ATOM 2448 C CA . ARG B 1 109 ? 13.93 -15.344 -0.013 1 97.12 109 ARG B CA 1
ATOM 2449 C C . ARG B 1 109 ? 13.594 -16.625 0.748 1 97.12 109 ARG B C 1
ATOM 2451 O O . ARG B 1 109 ? 13.336 -17.656 0.14 1 97.12 109 ARG B O 1
ATOM 2458 N N . SER B 1 110 ? 13.633 -16.547 2.092 1 97.25 110 SER B N 1
ATOM 2459 C CA . SER B 1 110 ? 13.094 -17.625 2.91 1 97.25 110 SER B CA 1
ATOM 2460 C C . SER B 1 110 ? 11.57 -17.562 2.988 1 97.25 110 SER B C 1
ATOM 2462 O O . SER B 1 110 ? 10.984 -16.5 2.754 1 97.25 110 SER B O 1
ATOM 2464 N N . LEU B 1 111 ? 10.922 -18.688 3.283 1 97.44 111 LEU B N 1
ATOM 2465 C CA . LEU B 1 111 ? 9.477 -18.672 3.504 1 97.44 111 LEU B CA 1
ATOM 24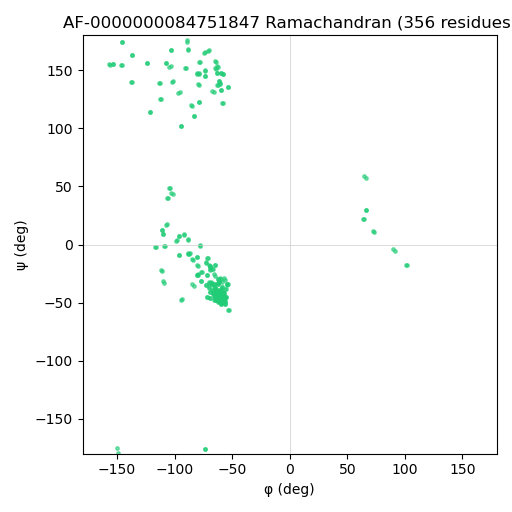66 C C . LEU B 1 111 ? 9.109 -17.734 4.652 1 97.44 111 LEU B C 1
ATOM 2468 O O . LEU B 1 111 ? 8.078 -17.062 4.602 1 97.44 111 LEU B O 1
ATOM 2472 N N . GLU B 1 112 ? 9.984 -17.719 5.656 1 98.06 112 GLU B N 1
ATOM 2473 C CA . GLU B 1 112 ? 9.734 -16.859 6.812 1 98.06 112 GLU B CA 1
ATOM 2474 C C . GLU B 1 112 ? 9.672 -15.383 6.402 1 98.06 112 GLU B C 1
ATOM 2476 O O . GLU B 1 112 ? 8.773 -14.656 6.832 1 98.06 112 GLU B O 1
ATOM 2481 N N . SER B 1 113 ? 10.609 -14.969 5.586 1 98.38 113 SER B N 1
ATOM 2482 C CA . SER B 1 113 ? 10.617 -13.57 5.156 1 98.38 113 SER B CA 1
ATOM 2483 C C . SER B 1 113 ? 9.414 -13.258 4.273 1 98.38 113 SER B C 1
ATOM 2485 O O . SER B 1 113 ? 8.82 -12.18 4.379 1 98.38 113 SER B O 1
ATOM 2487 N N . ILE B 1 114 ? 9.047 -14.211 3.402 1 98.75 114 ILE B N 1
ATOM 2488 C CA . ILE B 1 114 ? 7.914 -14.008 2.504 1 98.75 114 ILE B CA 1
ATOM 2489 C C . ILE B 1 114 ? 6.625 -13.891 3.314 1 98.75 114 ILE B C 1
ATOM 2491 O O . ILE B 1 114 ? 5.844 -12.961 3.119 1 98.75 114 ILE B O 1
ATOM 2495 N N . PHE B 1 115 ? 6.434 -14.75 4.297 1 98.81 115 PHE B N 1
ATOM 2496 C CA . PHE B 1 115 ? 5.168 -14.758 5.02 1 98.81 115 PHE B CA 1
ATOM 2497 C C . PHE B 1 115 ? 5.133 -13.648 6.062 1 98.81 115 PHE B C 1
ATOM 2499 O O . PHE B 1 115 ? 4.059 -13.172 6.43 1 98.81 115 PHE B O 1
ATOM 2506 N N . GLU B 1 116 ? 6.285 -13.211 6.574 1 98.88 116 GLU B N 1
ATOM 2507 C CA . GLU B 1 116 ? 6.285 -12 7.395 1 98.88 116 GLU B CA 1
ATOM 2508 C C . GLU B 1 116 ? 5.746 -10.805 6.617 1 98.88 116 GLU B C 1
ATOM 2510 O O . GLU B 1 116 ? 4.875 -10.086 7.102 1 98.88 116 GLU B O 1
ATOM 2515 N N . GLU B 1 117 ? 6.27 -10.625 5.422 1 98.94 117 GLU B N 1
ATOM 2516 C CA . GLU B 1 117 ? 5.801 -9.516 4.59 1 98.94 117 GLU B CA 1
ATOM 2517 C C . GLU B 1 117 ? 4.332 -9.695 4.219 1 98.94 117 GLU B C 1
ATOM 2519 O O . GLU B 1 117 ? 3.551 -8.742 4.289 1 98.94 117 GLU B O 1
ATOM 2524 N N . TYR B 1 118 ? 3.988 -10.898 3.82 1 98.94 118 TYR B N 1
ATOM 2525 C CA . TYR B 1 118 ? 2.611 -11.219 3.453 1 98.94 118 TYR B CA 1
ATOM 2526 C C . TYR B 1 118 ? 1.652 -10.875 4.586 1 98.94 118 TYR B C 1
ATOM 2528 O O . TYR B 1 118 ? 0.609 -10.258 4.359 1 98.94 118 TYR B O 1
ATOM 2536 N N . GLU B 1 119 ? 1.989 -11.227 5.758 1 98.94 119 GLU B N 1
ATOM 2537 C CA . GLU B 1 119 ? 1.142 -10.969 6.918 1 98.94 119 GLU B CA 1
ATOM 2538 C C . GLU B 1 119 ? 0.942 -9.477 7.137 1 98.94 119 GLU B C 1
ATOM 2540 O O . GLU B 1 119 ? -0.176 -9.023 7.395 1 98.94 119 GLU B O 1
ATOM 2545 N N . PHE B 1 120 ? 2.033 -8.742 7.102 1 98.94 120 PHE B N 1
ATOM 2546 C CA . PHE B 1 120 ? 1.949 -7.305 7.336 1 98.94 120 PHE B CA 1
ATOM 2547 C C . PHE B 1 120 ? 1.139 -6.629 6.238 1 98.94 120 PHE B C 1
ATOM 2549 O O . PHE B 1 120 ? 0.346 -5.723 6.512 1 98.94 120 PHE B O 1
ATOM 2556 N N . VAL B 1 121 ? 1.312 -7.039 4.98 1 98.94 121 VAL B N 1
ATOM 2557 C CA . VAL B 1 121 ? 0.539 -6.496 3.867 1 98.94 121 VAL B CA 1
ATOM 2558 C C . VAL B 1 121 ? -0.94 -6.824 4.059 1 98.94 121 VAL B C 1
ATOM 2560 O O . VAL B 1 121 ? -1.802 -5.961 3.881 1 98.94 121 VAL B O 1
ATOM 2563 N N . ARG B 1 122 ? -1.227 -8.031 4.465 1 98.94 122 ARG B N 1
ATOM 2564 C CA . ARG B 1 122 ? -2.6 -8.477 4.68 1 98.94 122 ARG B CA 1
ATOM 2565 C C . ARG B 1 122 ? -3.27 -7.664 5.785 1 98.94 122 ARG B C 1
ATOM 2567 O O . ARG B 1 122 ? -4.391 -7.184 5.613 1 98.94 122 ARG B O 1
ATOM 2574 N N . LYS B 1 123 ? -2.598 -7.512 6.855 1 98.94 123 LYS B N 1
ATOM 2575 C CA . LYS B 1 123 ? -3.15 -6.727 7.957 1 98.94 123 LYS B CA 1
ATOM 2576 C C . LYS B 1 123 ? -3.367 -5.273 7.543 1 98.94 123 LYS B C 1
ATOM 2578 O O . LYS B 1 123 ? -4.371 -4.66 7.914 1 98.94 123 LYS B O 1
ATOM 2583 N N . SER B 1 124 ? -2.428 -4.734 6.797 1 98.94 124 SER B N 1
ATOM 2584 C CA . SER B 1 124 ? -2.557 -3.383 6.266 1 98.94 124 SER B CA 1
ATOM 2585 C C . SER B 1 124 ? -3.779 -3.258 5.363 1 98.94 124 SER B C 1
ATOM 2587 O O . SER B 1 124 ? -4.523 -2.279 5.449 1 98.94 124 SER B O 1
ATOM 2589 N N . THR B 1 125 ? -3.979 -4.23 4.488 1 98.94 125 THR B N 1
ATOM 2590 C CA . THR B 1 125 ? -5.109 -4.242 3.566 1 98.94 125 THR B CA 1
ATOM 2591 C C . THR B 1 125 ? -6.426 -4.363 4.328 1 98.94 125 THR B C 1
ATOM 2593 O O . THR B 1 125 ? -7.375 -3.627 4.055 1 98.94 125 THR B O 1
ATOM 2596 N N . ILE B 1 126 ? -6.473 -5.246 5.281 1 98.94 126 ILE B N 1
ATOM 2597 C CA . ILE B 1 126 ? -7.676 -5.438 6.082 1 98.94 126 ILE B CA 1
ATOM 2598 C C . ILE B 1 126 ? -7.992 -4.156 6.852 1 98.94 126 ILE B C 1
ATOM 2600 O O . ILE B 1 126 ? -9.148 -3.727 6.91 1 98.94 126 ILE B O 1
ATOM 2604 N N . ALA B 1 127 ? -6.984 -3.529 7.434 1 98.88 127 ALA B N 1
ATOM 2605 C CA . ALA B 1 127 ? -7.191 -2.279 8.164 1 98.88 127 ALA B CA 1
ATOM 2606 C C . ALA B 1 127 ? -7.73 -1.19 7.238 1 98.88 127 ALA B C 1
ATOM 2608 O O . ALA B 1 127 ? -8.602 -0.413 7.633 1 98.88 127 ALA B O 1
ATOM 2609 N N . LEU B 1 128 ? -7.207 -1.104 6.004 1 98.88 128 LEU B N 1
ATOM 2610 C CA . LEU B 1 128 ? -7.711 -0.135 5.035 1 98.88 128 LEU B CA 1
ATOM 2611 C C . LEU B 1 128 ? -9.227 -0.259 4.879 1 98.88 128 LEU B C 1
ATOM 2613 O O . LEU B 1 128 ? -9.961 0.705 5.109 1 98.88 128 LEU B O 1
ATOM 2617 N N . PHE B 1 129 ? -9.68 -1.392 4.547 1 98.88 129 PHE B N 1
ATOM 2618 C CA . PHE B 1 129 ? -11.094 -1.584 4.258 1 98.88 129 PHE B CA 1
ATOM 2619 C C . PHE B 1 129 ? -11.93 -1.486 5.531 1 98.88 129 PHE B C 1
ATOM 2621 O O . PHE B 1 129 ? -13.078 -1.047 5.496 1 98.88 129 PHE B O 1
ATOM 2628 N N . LYS B 1 130 ? -11.328 -1.917 6.652 1 98.69 130 LYS B N 1
ATOM 2629 C CA . LYS B 1 130 ? -12.016 -1.856 7.938 1 98.69 130 LYS B CA 1
ATOM 2630 C C . LYS B 1 130 ? -12.359 -0.417 8.312 1 98.69 130 LYS B C 1
ATOM 2632 O O . LYS B 1 130 ? -13.422 -0.155 8.891 1 98.69 130 LYS B O 1
ATOM 2637 N N . TYR B 1 131 ? -11.516 0.552 7.895 1 98.5 131 TYR B N 1
ATOM 2638 C CA . TYR B 1 131 ? -11.648 1.874 8.5 1 98.5 131 TYR B CA 1
ATOM 2639 C C . TYR B 1 131 ? -12.039 2.914 7.453 1 98.5 131 TYR B C 1
ATOM 2641 O O . TYR B 1 131 ? -12.266 4.082 7.785 1 98.5 131 TYR B O 1
ATOM 2649 N N . LEU B 1 132 ? -12.164 2.527 6.195 1 98.62 132 LEU B N 1
ATOM 2650 C CA . LEU B 1 132 ? -12.688 3.434 5.18 1 98.62 132 LEU B CA 1
ATOM 2651 C C . LEU B 1 132 ? -14.102 3.881 5.527 1 98.62 132 LEU B C 1
ATOM 2653 O O . LEU B 1 132 ? -14.875 3.115 6.105 1 98.62 132 LEU B O 1
ATOM 2657 N N . PRO B 1 133 ? -14.492 5.137 5.156 1 98.12 133 PRO B N 1
ATOM 2658 C CA . PRO B 1 133 ? -15.891 5.539 5.328 1 98.12 133 PRO B CA 1
ATOM 2659 C C . PRO B 1 133 ? -16.859 4.625 4.59 1 98.12 133 PRO B C 1
ATOM 2661 O O . PRO B 1 133 ? -16.562 4.168 3.482 1 98.12 133 PRO B O 1
ATOM 2664 N N . GLU B 1 134 ? -18.016 4.445 5.156 1 97.56 134 GLU B N 1
ATOM 2665 C CA . GLU B 1 134 ? -19.016 3.531 4.609 1 97.56 134 GLU B CA 1
ATOM 2666 C C . GLU B 1 134 ? -19.375 3.91 3.176 1 97.56 134 GLU B C 1
ATOM 2668 O O . GLU B 1 134 ? -19.484 3.043 2.307 1 97.56 134 GLU B O 1
ATOM 2673 N N . GLU B 1 135 ? -19.516 5.16 2.926 1 97.38 135 GLU B N 1
ATOM 2674 C CA . GLU B 1 135 ? -19.984 5.641 1.631 1 97.38 135 GLU B CA 1
ATOM 2675 C C . GLU B 1 135 ? -18.922 5.445 0.548 1 97.38 135 GLU B C 1
ATOM 2677 O O . GLU B 1 135 ? -19.219 5.555 -0.643 1 97.38 135 GLU B O 1
ATOM 2682 N N . SER B 1 136 ? -17.703 5.113 0.924 1 98.5 136 SER B N 1
ATOM 2683 C CA . SER B 1 136 ? -16.625 5.039 -0.046 1 98.5 136 SER B CA 1
ATOM 2684 C C . SER B 1 136 ? -16.656 3.727 -0.823 1 98.5 136 SER B C 1
ATOM 2686 O O . SER B 1 136 ? -16.047 3.605 -1.883 1 98.5 136 SER B O 1
ATOM 2688 N N . PHE B 1 137 ? -17.359 2.723 -0.326 1 98.56 137 PHE B N 1
ATOM 2689 C CA . PHE B 1 137 ? -17.266 1.376 -0.876 1 98.56 137 PHE B CA 1
ATOM 2690 C C . PHE B 1 137 ? -17.891 1.316 -2.264 1 98.56 137 PHE B C 1
ATOM 2692 O O . PHE B 1 137 ? -17.578 0.43 -3.059 1 98.56 137 PHE B O 1
ATOM 2699 N N . GLU B 1 138 ? -18.734 2.234 -2.574 1 97.88 138 GLU B N 1
ATOM 2700 C CA . GLU B 1 138 ? -19.391 2.244 -3.881 1 97.88 138 GLU B CA 1
ATOM 2701 C C . GLU B 1 138 ? -18.672 3.17 -4.852 1 97.88 138 GLU B C 1
ATOM 2703 O O . GLU B 1 138 ? -19 3.211 -6.039 1 97.88 138 GLU B O 1
ATOM 2708 N N . ARG B 1 139 ? -17.719 3.93 -4.324 1 98.56 139 ARG B N 1
ATOM 2709 C CA . ARG B 1 139 ? -16.922 4.746 -5.227 1 98.56 139 ARG B CA 1
ATOM 2710 C C . ARG B 1 139 ? -16.094 3.869 -6.168 1 98.56 139 ARG B C 1
ATOM 2712 O O . ARG B 1 139 ? -15.797 2.717 -5.852 1 98.56 139 ARG B O 1
ATOM 2719 N N . SER B 1 140 ? -15.812 4.422 -7.34 1 98.12 140 SER B N 1
ATOM 2720 C CA . SER B 1 140 ? -15.164 3.611 -8.367 1 98.12 140 SER B CA 1
ATOM 2721 C C . SER B 1 140 ? -14.062 4.391 -9.07 1 98.12 140 SER B C 1
ATOM 2723 O O . SER B 1 140 ? -13.953 5.605 -8.914 1 98.12 140 SER B O 1
ATOM 2725 N N . GLY B 1 141 ? -13.266 3.717 -9.703 1 97.69 141 GLY B N 1
ATOM 2726 C CA . GLY B 1 141 ? -12.234 4.242 -10.586 1 97.69 141 GLY B CA 1
ATOM 2727 C C . GLY B 1 141 ? -11.969 3.354 -11.789 1 97.69 141 GLY B C 1
ATOM 2728 O O . GLY B 1 141 ? -12.586 2.295 -11.93 1 97.69 141 GLY B O 1
ATOM 2729 N N . LYS B 1 142 ? -11.109 3.889 -12.672 1 96.75 142 LYS B N 1
ATOM 2730 C CA . LYS B 1 142 ? -10.867 3.189 -13.93 1 96.75 142 LYS B CA 1
ATOM 2731 C C . LYS B 1 142 ? -9.383 2.893 -14.117 1 96.75 142 LYS B C 1
ATOM 2733 O O . LYS B 1 142 ? -8.531 3.541 -13.5 1 96.75 142 LYS B O 1
ATOM 2738 N N . GLY B 1 143 ? -9.125 1.857 -14.93 1 94.56 143 GLY B N 1
ATOM 2739 C CA . GLY B 1 143 ? -7.762 1.518 -15.312 1 94.56 143 GLY B CA 1
ATOM 2740 C C . GLY B 1 143 ? -7.418 1.924 -16.734 1 94.56 143 GLY B C 1
ATOM 2741 O O . GLY B 1 143 ? -8.312 2.18 -17.547 1 94.56 143 GLY B O 1
ATOM 2742 N N . ILE B 1 144 ? -6.156 2.15 -16.906 1 91 144 ILE B N 1
ATOM 2743 C CA . ILE B 1 144 ? -5.629 2.371 -18.25 1 91 144 ILE B CA 1
ATOM 2744 C C . ILE B 1 144 ? -5.094 1.057 -18.812 1 91 144 ILE B C 1
ATOM 2746 O O . ILE B 1 144 ? -4.32 0.358 -18.156 1 91 144 ILE B O 1
ATOM 2750 N N . ASP B 1 145 ? -5.492 0.743 -20.016 1 84.19 145 ASP B N 1
ATOM 2751 C CA . ASP B 1 145 ? -5.047 -0.474 -20.688 1 84.19 145 ASP B CA 1
ATOM 2752 C C . ASP B 1 145 ? -3.758 -0.229 -21.469 1 84.19 145 ASP B C 1
ATOM 2754 O O . ASP B 1 145 ? -3.23 0.886 -21.484 1 84.19 145 ASP B O 1
ATOM 2758 N N . TYR B 1 146 ? -3.268 -1.324 -22.031 1 79.12 146 TYR B N 1
ATOM 2759 C CA . TYR B 1 146 ? -1.997 -1.29 -22.75 1 79.12 146 TYR B CA 1
ATOM 2760 C C . TYR B 1 146 ? -2.062 -0.335 -23.938 1 79.12 146 TYR B C 1
ATOM 2762 O O . TYR B 1 146 ? -1.06 0.286 -24.297 1 79.12 146 TYR B O 1
ATOM 2770 N N . ASP B 1 147 ? -3.238 -0.177 -24.562 1 83.5 147 ASP B N 1
ATOM 2771 C CA . ASP B 1 147 ? -3.379 0.679 -25.734 1 83.5 147 ASP B CA 1
ATOM 2772 C C . ASP B 1 147 ? -3.701 2.115 -25.328 1 83.5 147 ASP B C 1
ATOM 2774 O O . ASP B 1 147 ? -3.955 2.965 -26.188 1 83.5 147 ASP B O 1
ATOM 2778 N N . GLY B 1 148 ? -3.705 2.326 -24.016 1 84.06 148 GLY B N 1
ATOM 2779 C CA . GLY B 1 148 ? -3.951 3.672 -23.516 1 84.06 148 GLY B CA 1
ATOM 2780 C C . GLY B 1 148 ? -5.418 3.951 -23.25 1 84.06 148 GLY B C 1
ATOM 2781 O O . GLY B 1 148 ? -5.766 4.98 -22.672 1 84.06 148 GLY B O 1
ATOM 2782 N N . SER B 1 149 ? -6.234 2.975 -23.625 1 89.31 149 SER B N 1
ATOM 2783 C CA . SER B 1 149 ? -7.664 3.176 -23.422 1 89.31 149 SER B CA 1
ATOM 2784 C C . SER B 1 149 ? -8.031 3.059 -21.938 1 89.31 149 SER B C 1
ATOM 2786 O O . SER B 1 149 ? -7.422 2.277 -21.203 1 89.31 149 SER B O 1
ATOM 2788 N N . ILE B 1 150 ? -9 3.877 -21.594 1 88.56 150 ILE B N 1
ATOM 2789 C CA . ILE B 1 150 ? -9.508 3.832 -20.234 1 88.56 150 ILE B CA 1
ATOM 2790 C C . ILE B 1 150 ? -10.578 2.752 -20.109 1 88.56 150 ILE B C 1
ATOM 2792 O O . ILE B 1 150 ? -11.594 2.799 -20.812 1 88.56 150 ILE B O 1
ATOM 2796 N N . ILE B 1 151 ? -10.289 1.817 -19.266 1 87.12 151 ILE B N 1
ATOM 2797 C CA . ILE B 1 151 ? -11.156 0.654 -19.109 1 87.12 151 ILE B CA 1
ATOM 2798 C C . ILE B 1 151 ? -11.07 0.132 -17.688 1 87.12 151 ILE B C 1
ATOM 2800 O O . ILE B 1 151 ? -10.547 0.815 -16.797 1 87.12 151 ILE B O 1
ATOM 2804 N N . ASN B 1 152 ? -11.727 -0.999 -17.422 1 86.56 152 ASN B N 1
ATOM 2805 C CA . ASN B 1 152 ? -11.594 -1.762 -16.188 1 86.56 152 ASN B CA 1
ATOM 2806 C C . ASN B 1 152 ? -12.102 -0.973 -14.984 1 86.56 152 ASN B C 1
ATOM 2808 O O . ASN B 1 152 ? -11.367 -0.782 -14.008 1 86.56 152 ASN B O 1
ATOM 2812 N N . LYS B 1 153 ? -13.336 -0.624 -15.07 1 95.06 153 LYS B N 1
ATOM 2813 C CA . LYS B 1 153 ? -13.969 0.041 -13.938 1 95.06 153 LYS B CA 1
ATOM 2814 C C . LYS B 1 153 ? -14.102 -0.907 -12.75 1 95.06 153 LYS B C 1
ATOM 2816 O O . LYS B 1 153 ? -14.469 -2.072 -12.922 1 95.06 153 LYS B O 1
ATOM 2821 N N . ARG B 1 154 ? -13.719 -0.471 -11.57 1 97.5 154 ARG B N 1
ATOM 2822 C CA . ARG B 1 154 ? -13.82 -1.218 -10.32 1 97.5 154 ARG B CA 1
ATOM 2823 C C . ARG B 1 154 ? -14.297 -0.318 -9.188 1 97.5 154 ARG B C 1
ATOM 2825 O O . ARG B 1 154 ? -13.898 0.845 -9.102 1 97.5 154 ARG B O 1
ATOM 2832 N N . THR B 1 155 ? -15.148 -0.837 -8.352 1 98.69 155 THR B N 1
ATOM 2833 C CA . THR B 1 155 ? -15.492 -0.137 -7.121 1 98.69 155 THR B CA 1
ATOM 2834 C C . THR B 1 155 ? -14.523 -0.518 -6 1 98.69 155 THR B C 1
ATOM 2836 O O . THR B 1 155 ? -13.773 -1.491 -6.125 1 98.69 155 THR B O 1
ATOM 2839 N N . VAL B 1 156 ? -14.602 0.262 -4.926 1 98.88 156 VAL B N 1
ATOM 2840 C CA . VAL B 1 156 ? -13.789 -0.017 -3.75 1 98.88 156 VAL B CA 1
ATOM 2841 C C . VAL B 1 156 ? -14.117 -1.405 -3.207 1 98.88 156 VAL B C 1
ATOM 2843 O O . VAL B 1 156 ? -13.219 -2.211 -2.951 1 98.88 156 VAL B O 1
ATOM 2846 N N . ARG B 1 157 ? -15.383 -1.713 -3.014 1 98.75 157 ARG B N 1
ATOM 2847 C CA . ARG B 1 157 ? -15.719 -3.041 -2.514 1 98.75 157 ARG B CA 1
ATOM 2848 C C . ARG B 1 157 ? -15.352 -4.117 -3.529 1 98.75 157 ARG B C 1
ATOM 2850 O O . ARG B 1 157 ? -14.969 -5.23 -3.154 1 98.75 157 ARG B O 1
ATOM 2857 N N . GLY B 1 158 ? -15.484 -3.785 -4.859 1 98.5 158 GLY B N 1
ATOM 2858 C CA . GLY B 1 158 ? -15.016 -4.711 -5.883 1 98.5 158 GLY B CA 1
ATOM 2859 C C . GLY B 1 158 ? -13.555 -5.09 -5.723 1 98.5 158 GLY B C 1
ATOM 2860 O O . GLY B 1 158 ? -13.18 -6.246 -5.934 1 98.5 158 GLY B O 1
ATOM 2861 N N . LEU B 1 159 ? -12.773 -4.164 -5.352 1 98.81 159 LEU B N 1
ATOM 2862 C CA . LEU B 1 159 ? -11.344 -4.406 -5.195 1 98.81 159 LEU B CA 1
ATOM 2863 C C . LEU B 1 159 ? -11.07 -5.305 -3.992 1 98.81 159 LEU B C 1
ATOM 2865 O O . LEU B 1 159 ? -10.148 -6.117 -4.016 1 98.81 159 LEU B O 1
ATOM 2869 N N . ALA B 1 160 ? -11.828 -5.16 -2.887 1 98.81 160 ALA B N 1
ATOM 2870 C CA . ALA B 1 160 ? -11.68 -6.07 -1.751 1 98.81 160 ALA B CA 1
ATOM 2871 C C . ALA B 1 160 ? -11.914 -7.52 -2.174 1 98.81 160 ALA B C 1
ATOM 2873 O O . ALA B 1 160 ? -11.117 -8.398 -1.843 1 98.81 160 ALA B O 1
ATOM 2874 N N . TYR B 1 161 ? -12.938 -7.703 -2.916 1 98.81 161 TYR B N 1
ATOM 2875 C CA . TYR B 1 161 ? -13.289 -9.047 -3.365 1 98.81 161 TYR B CA 1
ATOM 2876 C C . TYR B 1 161 ? -12.32 -9.539 -4.434 1 98.81 161 TYR B C 1
ATOM 2878 O O . TYR B 1 161 ? -12.031 -10.734 -4.512 1 98.81 161 TYR B O 1
ATOM 2886 N N . HIS B 1 162 ? -11.844 -8.617 -5.27 1 98.69 162 HIS B N 1
ATOM 2887 C CA . HIS B 1 162 ? -10.828 -8.977 -6.254 1 98.69 162 HIS B CA 1
ATOM 2888 C C . HIS B 1 162 ? -9.578 -9.539 -5.578 1 98.69 162 HIS B C 1
ATOM 2890 O O . HIS B 1 162 ? -9.055 -10.57 -6 1 98.69 162 HIS B O 1
ATOM 2896 N N . ILE B 1 163 ? -9.117 -8.891 -4.559 1 98.88 163 ILE B N 1
ATOM 2897 C CA . ILE B 1 163 ? -7.922 -9.328 -3.844 1 98.88 163 ILE B CA 1
ATOM 2898 C C . ILE B 1 163 ? -8.141 -10.727 -3.283 1 98.88 163 ILE B C 1
ATOM 2900 O O . ILE B 1 163 ? -7.305 -11.617 -3.473 1 98.88 163 ILE B O 1
ATOM 2904 N N . ALA B 1 164 ? -9.266 -10.93 -2.617 1 98.88 164 ALA B N 1
ATOM 2905 C CA . ALA B 1 164 ? -9.562 -12.203 -1.979 1 98.88 164 ALA B CA 1
ATOM 2906 C C . ALA B 1 164 ? -9.727 -13.312 -3.018 1 98.88 164 ALA B C 1
ATOM 2908 O O . ALA B 1 164 ? -9.156 -14.398 -2.873 1 98.88 164 ALA B O 1
ATOM 2909 N N . GLY B 1 165 ? -10.5 -13.055 -4.055 1 98.69 165 GLY B N 1
ATOM 2910 C CA . GLY B 1 165 ? -10.727 -14.047 -5.094 1 98.69 165 GLY B CA 1
ATOM 2911 C C . GLY B 1 165 ? -9.477 -14.383 -5.879 1 98.69 165 GLY B C 1
ATOM 2912 O O . GLY B 1 165 ? -9.25 -15.547 -6.223 1 98.69 165 GLY B O 1
ATOM 2913 N N . HIS B 1 166 ? -8.711 -13.359 -6.234 1 98.69 166 HIS B N 1
ATOM 2914 C CA . HIS B 1 166 ? -7.461 -13.555 -6.961 1 98.69 166 HIS B CA 1
ATOM 2915 C C . HIS B 1 166 ? -6.512 -14.469 -6.195 1 98.69 166 HIS B C 1
ATOM 2917 O O . HIS B 1 166 ? -5.883 -15.352 -6.781 1 98.69 166 HIS B O 1
ATOM 2923 N N . GLU B 1 167 ? -6.395 -14.242 -4.906 1 98.5 167 GLU B N 1
ATOM 2924 C CA . GLU B 1 167 ? -5.535 -15.078 -4.07 1 98.5 167 GLU B CA 1
ATOM 2925 C C . GLU B 1 167 ? -6.004 -16.531 -4.074 1 98.5 167 GLU B C 1
ATOM 2927 O O . GLU B 1 167 ? -5.191 -17.453 -4.148 1 98.5 167 GLU B O 1
ATOM 2932 N N . LEU B 1 168 ? -7.316 -16.734 -3.984 1 98.38 168 LEU B N 1
ATOM 2933 C CA . LEU B 1 168 ? -7.863 -18.094 -3.998 1 98.38 168 LEU B CA 1
ATOM 2934 C C . LEU B 1 168 ? -7.594 -18.781 -5.336 1 98.38 168 LEU B C 1
ATOM 2936 O O . LEU B 1 168 ? -7.324 -19.984 -5.379 1 98.38 168 LEU B O 1
ATOM 2940 N N . ARG B 1 169 ? -7.719 -18.031 -6.391 1 98.06 169 ARG B N 1
ATOM 2941 C CA . ARG B 1 169 ? -7.418 -18.578 -7.707 1 98.06 169 ARG B CA 1
ATOM 2942 C C . ARG B 1 169 ? -5.988 -19.109 -7.766 1 98.06 169 ARG B C 1
ATOM 2944 O O . ARG B 1 169 ? -5.758 -20.234 -8.219 1 98.06 169 ARG B O 1
ATOM 2951 N N . HIS B 1 170 ? -5.016 -18.344 -7.34 1 97.81 170 HIS B N 1
ATOM 2952 C CA . HIS B 1 170 ? -3.621 -18.766 -7.355 1 97.81 170 HIS B CA 1
ATOM 2953 C C . HIS B 1 170 ? -3.391 -19.922 -6.391 1 97.81 170 HIS B C 1
ATOM 2955 O O . HIS B 1 170 ? -2.584 -20.812 -6.664 1 97.81 170 HIS B O 1
ATOM 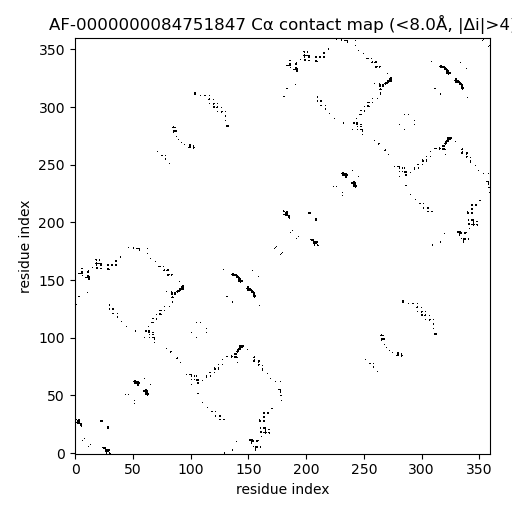2961 N N . PHE B 1 171 ? -4.094 -19.922 -5.266 1 97.62 171 PHE B N 1
ATOM 2962 C CA . PHE B 1 171 ? -4 -21.031 -4.316 1 97.62 171 PHE B CA 1
ATOM 2963 C C . PHE B 1 171 ? -4.469 -22.328 -4.953 1 97.62 171 PHE B C 1
ATOM 2965 O O . PHE B 1 171 ? -3.826 -23.375 -4.801 1 97.62 171 PHE B O 1
ATOM 2972 N N . ASN B 1 172 ? -5.586 -22.25 -5.621 1 96.5 172 ASN B N 1
ATOM 2973 C CA . ASN B 1 172 ? -6.102 -23.422 -6.324 1 96.5 172 ASN B CA 1
ATOM 2974 C C . ASN B 1 172 ? -5.121 -23.906 -7.387 1 96.5 172 ASN B C 1
ATOM 2976 O O . ASN B 1 172 ? -4.961 -25.125 -7.574 1 96.5 172 ASN B O 1
ATOM 2980 N N . ILE B 1 173 ? -4.508 -23.016 -8.078 1 94.69 173 ILE B N 1
ATOM 2981 C CA . ILE B 1 173 ? -3.51 -23.375 -9.078 1 94.69 173 ILE B CA 1
ATOM 2982 C C . ILE B 1 173 ? -2.35 -24.109 -8.414 1 94.69 173 ILE B C 1
ATOM 2984 O O . ILE B 1 173 ? -1.858 -25.109 -8.945 1 94.69 173 ILE B O 1
ATOM 2988 N N . ILE B 1 174 ? -1.894 -23.625 -7.277 1 94.69 174 ILE B N 1
ATOM 2989 C CA . ILE B 1 174 ? -0.806 -24.281 -6.555 1 94.69 174 ILE B CA 1
ATOM 2990 C C . ILE B 1 174 ? -1.202 -25.719 -6.203 1 94.69 174 ILE B C 1
ATOM 2992 O O . ILE B 1 174 ? -0.447 -26.656 -6.461 1 94.69 174 ILE B O 1
ATOM 2996 N N . LYS B 1 175 ? -2.371 -25.938 -5.715 1 94.25 175 LYS B N 1
ATOM 2997 C CA . LYS B 1 175 ? -2.852 -27.25 -5.309 1 94.25 175 LYS B CA 1
ATOM 2998 C C . LYS B 1 175 ? -2.967 -28.188 -6.508 1 94.25 175 LYS B C 1
ATOM 3000 O O . LYS B 1 175 ? -2.619 -29.359 -6.414 1 94.25 175 LYS B O 1
ATOM 3005 N N . GLU B 1 176 ? -3.363 -27.672 -7.555 1 93.31 176 GLU B N 1
ATOM 3006 C CA . GLU B 1 176 ? -3.68 -28.484 -8.727 1 93.31 176 GLU B CA 1
ATOM 3007 C C . GLU B 1 176 ? -2.422 -28.812 -9.531 1 93.31 176 GLU B C 1
ATOM 3009 O O . GLU B 1 176 ? -2.287 -29.906 -10.07 1 93.31 176 GLU B O 1
ATOM 3014 N N . ARG B 1 177 ? -1.513 -27.875 -9.57 1 90.31 177 ARG B N 1
ATOM 3015 C CA . ARG B 1 177 ? -0.448 -28 -10.562 1 90.31 177 ARG B CA 1
ATOM 3016 C C . ARG B 1 177 ? 0.893 -28.297 -9.891 1 90.31 177 ARG B C 1
ATOM 3018 O O . ARG B 1 177 ? 1.822 -28.781 -10.531 1 90.31 177 ARG B O 1
ATOM 3025 N N . TYR B 1 178 ? 1.052 -27.984 -8.703 1 89 178 TYR B N 1
ATOM 3026 C CA . TYR B 1 178 ? 2.379 -28.047 -8.102 1 89 178 TYR B CA 1
ATOM 3027 C C . TYR B 1 178 ? 2.467 -29.203 -7.098 1 89 178 TYR B C 1
ATOM 3029 O O . TYR B 1 178 ? 3.562 -29.641 -6.75 1 89 178 TYR B O 1
ATOM 3037 N N . VAL B 1 179 ? 1.364 -29.484 -6.434 1 82 179 VAL B N 1
ATOM 3038 C CA . VAL B 1 179 ? 1.41 -30.516 -5.395 1 82 179 VAL B CA 1
ATOM 3039 C C . VAL B 1 179 ? 0.827 -31.812 -5.93 1 82 179 VAL B C 1
ATOM 3041 O O . VAL B 1 179 ? 0.953 -32.875 -5.297 1 82 179 VAL B O 1
ATOM 3044 N N . LYS B 1 180 ? 1.162 -32.25 -7.203 1 64.69 180 LYS B N 1
ATOM 3045 C CA . LYS B 1 180 ? 0.799 -33.594 -7.625 1 64.69 180 LYS B CA 1
ATOM 3046 C C . LYS B 1 180 ? 1.661 -34.656 -6.93 1 64.69 180 LYS B C 1
ATOM 3048 O O . LYS B 1 180 ? 2.816 -34.375 -6.59 1 64.69 180 LYS B O 1
#

Solvent-accessible surface area (backbone atoms only — not comparable to full-atom values): 19324 Å² total; per-residue (Å²): 130,69,78,48,67,65,62,55,94,77,31,41,44,76,81,46,48,75,16,51,70,72,48,77,83,77,18,50,57,59,59,46,45,54,51,49,50,54,50,52,51,54,54,59,71,70,48,60,76,71,54,42,71,36,53,88,42,94,93,45,69,24,52,37,35,49,53,50,46,50,45,52,52,44,51,50,47,46,44,50,29,51,38,14,37,34,70,42,65,69,63,39,73,72,81,61,64,70,56,32,52,72,50,48,53,35,82,80,53,54,70,65,59,52,50,53,35,41,50,27,42,48,47,24,47,47,35,50,66,65,64,49,51,79,79,24,40,73,28,50,32,35,24,26,45,95,88,64,46,80,41,60,42,31,17,23,37,29,41,57,44,42,49,43,12,46,49,49,48,55,51,50,48,44,58,68,61,65,60,116,128,66,80,47,66,63,61,54,94,78,30,40,43,76,82,48,46,75,16,51,71,71,48,75,84,77,17,48,58,60,58,46,45,52,51,49,50,52,52,51,52,55,52,59,71,70,48,60,74,71,53,42,72,37,53,89,43,94,92,45,68,24,52,37,34,48,53,50,47,50,46,51,52,44,51,51,46,47,44,50,29,51,39,14,36,32,71,41,67,69,64,37,72,70,80,60,65,70,56,32,50,72,49,47,54,35,82,79,52,52,71,67,59,52,49,53,35,42,49,27,43,48,48,25,48,47,36,50,67,66,64,49,50,80,79,25,40,74,28,48,32,35,23,26,45,96,87,64,48,80,40,59,42,32,17,23,37,28,42,57,43,41,49,44,12,45,50,50,48,53,50,50,47,44,58,68,63,63,60,114

Secondary structure (DSSP, 8-state):
----PPPPTTSS-GGGHHHHTTS-SSS-HHHHHHHHHHHHHHHHHHS-HHHHT--SSTTS--HHHHHHHHHHHHHHHHHHHHHHHTT----EE---HHHHHHTS-GGGS-HHHHHHHHHHHHHHHHHHHHHS-GGGGG-EEEEE-TTS-EEEEEEHHHHHHHHHHHHHHHHHHHHHHT--/----PPPPTTSS-GGGHHHHTTS-SSS-HHHHHHHHHHHHHHHHHHS-HHHHT--SSTTS--HHHHHHHHHHHHHHHHHHHHHHHTT----EE---HHHHHHTS-GGGS-HHHHHHHHHHHHHHHHHHHHHS-GGGGG-EEEEE-TTS-EEEEEEHHHHHHHHHHHHHHHHHHHHHHT--

Foldseek 3Di:
DDFAAQDDPPQWDPVLCLLSVVDDGPSPLLVLLVVLLVVLLVVVVVDDPVLQCDDLDDLDAGVLLLLLLLLVLLVVLLVVLVCQLVVNAPAAEDDDSSVCSVPVCRVVDDSVVSSVSVVVSSVVSSVSVVPRDPVQQQGWYWHAYPVRDTHTIHGSSRSSSSSSSVSVSSSVVCVVRRVD/DDFAAQDDPPQWDPVLCLLSVVDDGPSPLLVLLVVLLVVLLVVVVPDDPVLQCDDLDPLDAGVLLLLLLLLVLLVVLLVVLVCQLVVNQPAAEDDDSSVCSVVVCRVVDDSVVSSVSVVVSSVVSSVSVVPRDPVQQQGWYWHQDPVRDT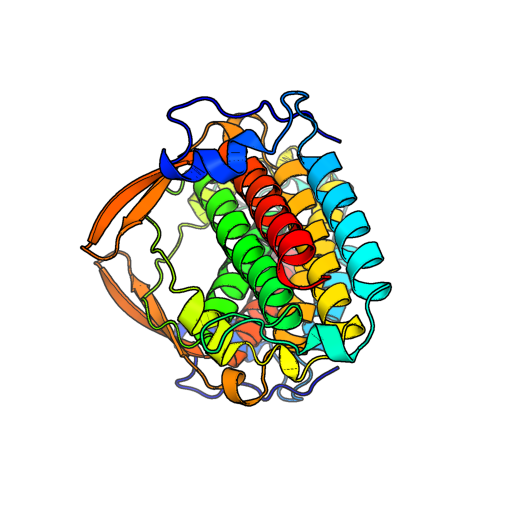HTIHGSSRSSSSSSSVSVSSSVVCVVRRVD

InterPro domains:
  IPR024775 Hercynine oxygenase, DinB-like domain [PF12867] (41-174)
  IPR034660 DinB/YfiT-like putative metalloenzymes [G3DSA:1.20.120.450] (24-178)
  IPR034660 DinB/YfiT-like putative metalloenzymes [SSF109854] (17-176)

Sequence (360 aa):
MRHIQKPIVGEYPAYSHIYMDLMGDDGKVLEHLWSNFLKIREFVYSLPEEKLKYRYAKDKWTIKEILVHLIDDERIFAYRALRYARKDNTPLHGFDQDKYAKFSGANERSLESIFEEYEFVRKSTIALFKYLPEESFERSGKGIDYDGSIINKRTVRGLAYHIAGHELRHFNIIKERYVKMRHIQKPIVGEYPAYSHIYMDLMGDDGKVLEHLWSNFLKIREFVYSLPEEKLKYRYAKDKWTIKEILVHLIDDERIFAYRALRYARKDNTPLHGFDQDKYAKFSGANERSLESIFEEYEFVRKSTIALFKYLPEESFERSGKGIDYDGSIINKRTVRGLAYHIAGHELRHFNIIKERYVK

Nearest PDB structures (foldseek):
  1rxq-assembly1_B  TM=8.754E-01  e=6.658E-06  Bacillus subtilis
  2rd9-assembly1_A  TM=8.145E-01  e=4.011E-05  Halalkalibacterium halodurans C-125
  2yqy-assembly1_A  TM=8.612E-01  e=3.237E-02  Thermus thermophilus HB8
  2nsf-assembly1_A  TM=7.112E-01  e=1.090E-02  Corynebacterium glutamicum
  2nsg-assembly1_A  TM=7.115E-01  e=1.983E-02  Corynebacterium glutamicum

Radius of gyration: 20.07 Å; Cα contacts (8 Å, |Δi|>4): 547; chains: 2; bounding box: 46×61×51 Å

Organism: Allomuricauda ruestringensis (strain DSM 13258 / CIP 107369 / LMG 19739 / B1) (NCBI:txid886377)

pLDDT: mean 95.99, std 4.58, range [64.38, 98.94]

=== Feature glossary ===
The record interleaves many kinds of information about one protein. Here is each kind framed as the question it answers.

Q: What does the local fold look like, residue by residue?
A: A 3Di character summarizes, for each residue, the relative orientation of the Cα frame of its nearest spatial neighbor. Because it encodes fold topology rather than chemistry, 3Di alignments detect remote structural similarity that sequence alignment misses.

Q: Which residues are in helices, strands, or loops?
A: Secondary structure is the local, repeating backbone conformation. DSSP classifies it into eight states by reading the hydrogen-bond network: three helix types (H, G, I), two β types (E, B), two non-regular types (T, S), and unstructured coil (-).

Q: How big and how compact is the whole molecule?
A: Three whole-structure scalars: the radius of gyration (RMS distance of Cα from centroid, in Å), the count of Cα–Cα contacts (pairs closer than 8 Å and separated by more than four residues in sequence — i.e. tertiary, not local, contacts), and the bounding-box dimensions. Together they distinguish compact globular folds from extended fibres or disordered chains.

Q: How confident is the AlphaFold model at each residue?
A: For AlphaFold models, the B-factor field carries pLDDT — the model's own estimate of local accuracy on a 0–100 scale. Regions with pLDDT<50 should be treated as essentially unmodeled; they often correspond to intrinsically disordered segments.

Q: What family and function is it annotated with?
A: Functional annotations link the protein to curated databases. InterPro entries identify conserved domains and families by matching the sequence against member-database signatures (Pfam, PROSITE, CDD, …). Gene Ontology (GO) terms describe molecular function, biological process, and cellular component in a controlled vocabulary. CATH places the structure in a hierarchical fold classification (Class/Architecture/Topology/Homologous-superfamily). The organism is the source species.

Q: What known structures does this most resemble?
A: Nearest PDB neighbors are the top structural matches found by Foldseek when searching this structure against the entire Protein Data Bank. Each hit reports a TM-score (0 to 1; >0.5 almost always implies the same fold) and an E-value. These are *structural* homologs — they may share no detectable sequence similarity.

Q: Which residues are buried vs exposed?
A: Solvent-accessible surface area (SASA) is the area in Å² traced out by the centre of a 1.4 Å probe sphere (a water molecule) rolled over the protein's van der Waals surface (Shrake–Rupley / Lee–Richards construction). Buried residues have near-zero SASA; fully exposed residues can exceed 200 Å². The total SASA scales roughly with the number of surface resi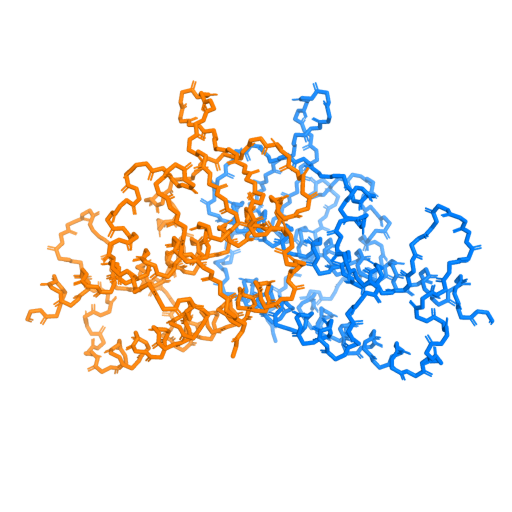dues.

Q: What are the backbone torsion angles?
A: φ (phi) and ψ (psi) are the two rotatable backbone dihedrals per residue: φ is the C(i-1)–N–Cα–C torsion, ψ is the N–Cα–C–N(i+1) torsion, both in degrees on (−180°, 180°]. α-helical residues cluster near (−60°, −45°); β-strand residues near (−120°, +130°). A Ramachandran plot is simply a scatter of (φ, ψ) for every residue.

Q: Are the domains correctly placed relative to each other?
A: Predicted aligned error is AlphaFold's pairwise confidence. Unlike pLDDT (per-residue), PAE is per-residue-pair and captures whether two parts of the structure are correctly placed relative to each other. Units are ångströms of expected positional error.

Q: What if only a Cα trace is available?
A: P-SEA three-state annotation labels each residue as helix, strand, or coil based purely on the geometry of the Cα trace. It serves as a fallback when the full backbone (and thus DSSP) is unavailable.

Q: What is the amino-acid chain?
A: This is the polypeptide sequence — one letter per residue, N-terminus first. Length ranges from a few dozen residues for small domains to over a thousand for large multi-domain proteins.

Q: What do the rendered images show?
A: The six renders are orthographic views along the three Cartesian axes in both directions. Representation (cartoon, sticks, or surface) and color scheme (sequence-rainbow or by-chain) vary across proteins so the training set covers all the common visualization conventions.

Q: What do the diagnostic plots show?
A: Plot images: a contact map (which residues are close in 3D, as an N×N binary image), a Ramachandran scatter (backbone torsion angles, revealing secondary-structure composition at a glance), and — for AlphaFold structures — a PAE heatmap (pairwise prediction confidence).

Q: How mobile is each atom in the crystal?
A: B-factor (Debye–Waller factor) reflects atomic displacement in the crystal lattice. It is an experimental observable (units Å²), not a prediction; low values mean the atom is pinned down, high values mean it moves or is heterogeneous across the crystal.

Q: Where is each backbone atom in 3D?
A: The mmCIF table is the protein's shape written out atom by atom. For each backbone N, Cα, C, and carbonyl O, it records an (x, y, z) coordinate triple in Å plus the residue type, chain letter, and residue number.